Protein 5LF8 (pdb70)

Nearest PDB structures (foldseek):
  5lf8-assembly1_A  TM=1.004E+00  e=5.324E-59  Homo sapiens
  3grn-assembly1_A  TM=8.081E-01  e=2.106E-06  Methanosarcina mazei
  1soi-assembly1_A-2  TM=7.222E-01  e=9.553E-07  Deinococcus radiodurans
  4s2x-assembly1_A  TM=7.156E-01  e=1.865E-06  Escherichia coli K-12
  6vcp-assembly1_A  TM=7.250E-01  e=3.425E-06  Escherichia coli S88

Sequence (253 aa):
VRVQLLLSRRPESVSFARSVCGLLGLGTWPIHCSLKRLVLSSRPFPGASARLPLQRPPFCPFAALETDRGVDLGVAVILQSSDKTVLLTRRARTLSVSPNLWVPPGGHVELEEELLDGGLRELWEESGLHLPQGQFSWVPLGLWESAYPPRLSWGLPKYHHIVLYLLVISQESQQQLQARIQPNPNEVSALMWLTPDVAAAVAALPQDLPSVRARPLVLHMSTLLRMIPTMAEDKERVSTGTKFALKLWLQHL

Radius of gyration: 17.7 Å; Cα contacts (8 Å, |Δi|>4): 572; chains: 1; bounding box: 54×37×42 Å

Structure (mmCIF, N/CA/C/O backbone):
data_5LF8
#
_entry.id   5LF8
#
_cell.length_a   151.913
_cell.length_b   151.913
_cell.length_c   81.495
_cell.angle_alpha   90.00
_cell.angle_beta   90.00
_cell.angle_gamma   120.00
#
_symmetry.space_group_name_H-M   'H 3 2'
#
loop_
_entity.id
_entity.type
_entity.pdbx_description
1 polymer 'Nucleoside diphosphate-linked moiety X motif 17'
2 non-polymer 'PHOSPHATE ION'
3 non-polymer 'ETHYL MERCURY ION'
4 water water
#
loop_
_atom_site.group_PDB
_atom_site.id
_atom_site.type_symbol
_atom_site.label_atom_id
_atom_site.label_alt_id
_atom_site.label_comp_id
_atom_site.label_asym_id
_atom_site.label_entity_id
_atom_site.label_seq_id
_atom_site.pdbx_PDB_ins_code
_atom_site.Cartn_x
_atom_site.Cartn_y
_atom_site.Cartn_z
_atom_site.occupancy
_atom_site.B_iso_or_equiv
_atom_site.auth_seq_id
_atom_site.auth_comp_id
_atom_site.auth_asym_id
_atom_site.auth_atom_id
_atom_site.pdbx_PDB_model_num
ATOM 1 N N . VAL A 1 4 ? 73.165 143.211 31.609 1.00 70.76 4 VAL A N 1
ATOM 2 C CA . VAL A 1 4 ? 74.286 143.412 30.633 1.00 74.45 4 VAL A CA 1
ATOM 3 C C . VAL A 1 4 ? 75.055 144.738 30.900 1.00 90.05 4 VAL A C 1
ATOM 4 O O . VAL A 1 4 ? 74.447 145.809 31.052 1.00 95.61 4 VAL A O 1
ATOM 8 N N . ARG A 1 5 ? 76.387 144.658 30.909 1.00 94.86 5 ARG A N 1
ATOM 9 C CA . ARG A 1 5 ? 77.258 145.775 31.297 1.00 90.91 5 ARG A CA 1
ATOM 10 C C . ARG A 1 5 ? 78.170 146.296 30.145 1.00 85.36 5 ARG A C 1
ATOM 11 O O . ARG A 1 5 ? 78.058 145.864 28.984 1.00 76.71 5 ARG A O 1
ATOM 13 N N . VAL A 1 6 ? 79.055 147.238 30.490 1.00 75.35 6 VAL A N 1
ATOM 14 C CA . VAL A 1 6 ? 79.840 147.981 29.530 1.00 74.53 6 VAL A CA 1
ATOM 15 C C . VAL A 1 6 ? 81.306 148.076 29.977 1.00 74.03 6 VAL A C 1
ATOM 16 O O . VAL A 1 6 ? 81.600 148.482 31.109 1.00 72.62 6 VAL A O 1
ATOM 20 N N . GLN A 1 7 ? 82.207 147.734 29.054 1.00 70.76 7 GLN A N 1
ATOM 21 C CA . GLN A 1 7 ? 83.647 147.712 29.289 1.00 70.46 7 GLN A CA 1
ATOM 22 C C . GLN A 1 7 ? 84.405 148.440 28.232 1.00 63.69 7 GLN A C 1
ATOM 23 O O . GLN A 1 7 ? 83.997 148.421 27.078 1.00 60.32 7 GLN A O 1
ATOM 29 N N . LEU A 1 8 ? 85.554 148.986 28.629 1.00 59.80 8 LEU A N 1
ATOM 30 C CA . LEU A 1 8 ? 86.384 149.809 27.766 1.00 67.62 8 LEU A CA 1
ATOM 31 C C . LEU A 1 8 ? 87.787 149.175 27.555 1.00 68.31 8 LEU A C 1
ATOM 32 O O . LEU A 1 8 ? 88.386 148.673 28.491 1.00 63.89 8 LEU A O 1
ATOM 37 N N . LEU A 1 9 ? 88.283 149.202 26.321 1.00 60.83 9 LEU A N 1
ATOM 38 C CA . LEU A 1 9 ? 89.592 148.697 26.001 1.00 61.02 9 LEU A CA 1
ATOM 39 C C . LEU A 1 9 ? 90.387 149.974 25.890 1.00 61.60 9 LEU A C 1
ATOM 40 O O . LEU A 1 9 ? 90.486 150.573 24.823 1.00 52.37 9 LEU A O 1
ATOM 42 N N . LEU A 1 10 ? 90.883 150.429 27.039 1.00 68.31 10 LEU A N 1
ATOM 43 C CA . LEU A 1 10 ? 91.756 151.597 27.101 1.00 66.47 10 LEU A CA 1
ATOM 44 C C . LEU A 1 10 ? 93.157 151.122 26.822 1.00 72.97 10 LEU A C 1
ATOM 45 O O . LEU A 1 10 ? 93.903 151.779 26.066 1.00 81.18 10 LEU A O 1
ATOM 50 N N . SER A 1 11 ? 93.515 149.993 27.451 1.00 70.36 11 SER A N 1
ATOM 51 C CA . SER A 1 11 ? 94.721 149.229 27.087 1.00 71.29 11 SER A CA 1
ATOM 52 C C . SER A 1 11 ? 94.350 148.192 25.983 1.00 72.11 11 SER A C 1
ATOM 53 O O . SER A 1 11 ? 93.606 148.524 25.043 1.00 71.05 11 SER A O 1
ATOM 56 N N . ARG A 1 12 ? 94.867 146.965 26.080 1.00 69.45 12 ARG A N 1
ATOM 57 C CA . ARG A 1 12 ? 94.433 145.848 25.241 1.00 67.52 12 ARG A CA 1
ATOM 58 C C . ARG A 1 12 ? 93.720 144.776 26.054 1.00 67.59 12 ARG A C 1
ATOM 59 O O . ARG A 1 12 ? 93.425 143.716 25.518 1.00 57.47 12 ARG A O 1
ATOM 67 N N . ARG A 1 13 ? 93.433 145.050 27.332 1.00 68.43 13 ARG A N 1
ATOM 68 C CA . ARG A 1 13 ? 92.720 144.101 28.178 1.00 69.08 13 ARG A CA 1
ATOM 69 C C . ARG A 1 13 ? 91.590 144.855 28.925 1.00 73.30 13 ARG A C 1
ATOM 70 O O . ARG A 1 13 ? 91.861 145.705 29.766 1.00 92.68 13 ARG A O 1
ATOM 72 N N . PRO A 1 14 ? 90.316 144.533 28.631 1.00 73.51 14 PRO A N 1
ATOM 73 C CA . PRO A 1 14 ? 89.196 145.383 29.043 1.00 68.18 14 PRO A CA 1
ATOM 74 C C . PRO A 1 14 ? 88.963 145.502 30.534 1.00 63.85 14 PRO A C 1
ATOM 75 O O . PRO A 1 14 ? 89.399 144.677 31.294 1.00 71.12 14 PRO A O 1
ATOM 79 N N . GLU A 1 15 ? 88.208 146.521 30.903 1.00 73.46 15 GLU A N 1
ATOM 80 C CA . GLU A 1 15 ? 87.901 146.860 32.282 1.00 75.25 15 GLU A CA 1
ATOM 81 C C . GLU A 1 15 ? 86.479 147.406 32.358 1.00 72.87 15 GLU A C 1
ATOM 82 O O . GLU A 1 15 ? 85.992 148.021 31.408 1.00 66.24 15 GLU A O 1
ATOM 88 N N . SER A 1 16 ? 85.826 147.152 33.490 1.00 72.21 16 SER A N 1
ATOM 89 C CA . SER A 1 16 ? 84.517 147.698 33.783 1.00 71.61 16 SER A CA 1
ATOM 90 C C . SER A 1 16 ? 84.685 149.168 34.134 1.00 75.64 16 SER A C 1
ATOM 91 O O . SER A 1 16 ? 85.777 149.606 34.503 1.00 70.76 16 SER A O 1
ATOM 93 N N . VAL A 1 17 ? 83.604 149.928 33.965 1.00 85.28 17 VAL A N 1
ATOM 94 C CA . VAL A 1 17 ? 83.601 151.366 34.201 1.00 81.03 17 VAL A CA 1
ATOM 95 C C . VAL A 1 17 ? 82.885 151.575 35.503 1.00 81.10 17 VAL A C 1
ATOM 96 O O . VAL A 1 17 ? 81.875 150.921 35.761 1.00 78.21 17 VAL A O 1
ATOM 100 N N . SER A 1 18 ? 83.394 152.534 36.278 1.00 96.40 18 SER A N 1
ATOM 101 C CA . 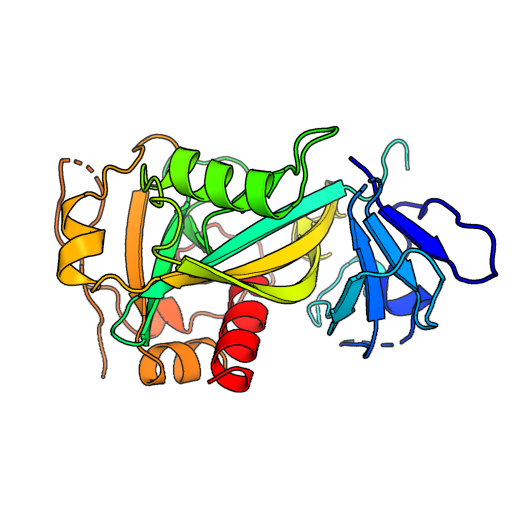SER A 1 18 ? 83.130 152.656 37.714 1.00 99.22 18 SER A CA 1
ATOM 102 C C . SER A 1 18 ? 81.799 1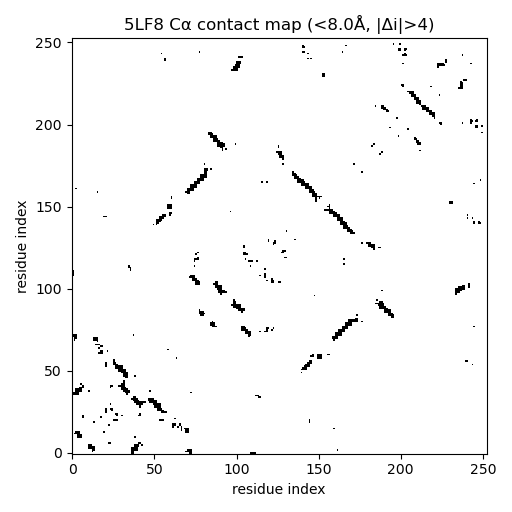53.301 38.142 1.00 104.18 18 SER A C 1
ATOM 103 O O . SER A 1 18 ? 81.562 153.412 39.353 1.00 118.17 18 SER A O 1
ATOM 105 N N . PHE A 1 19 ? 80.959 153.712 37.174 1.00 97.61 19 PHE A N 1
ATOM 106 C CA . PHE A 1 19 ? 79.623 154.362 37.372 1.00 89.54 19 PHE A CA 1
ATOM 107 C C . PHE A 1 19 ? 79.711 155.879 37.448 1.00 83.62 19 PHE A C 1
ATOM 108 O O . PHE A 1 19 ? 78.969 156.575 36.772 1.00 80.54 19 PHE A O 1
ATOM 116 N N . ALA A 1 20 ? 80.568 156.381 38.317 1.00 83.32 20 ALA A N 1
ATOM 117 C CA . ALA A 1 20 ? 80.818 157.811 38.398 1.00 87.40 20 ALA A CA 1
ATOM 118 C C . ALA A 1 20 ? 81.521 158.355 37.166 1.00 80.34 20 ALA A C 1
ATOM 119 O O . ALA A 1 20 ? 81.305 159.497 36.799 1.00 91.86 20 ALA A O 1
ATOM 121 N N . ARG A 1 21 ? 82.365 157.549 36.535 1.00 79.12 21 ARG A N 1
ATOM 122 C CA . ARG A 1 21 ? 83.175 158.014 35.402 1.00 83.32 21 ARG A CA 1
ATOM 123 C C . ARG A 1 21 ? 82.365 158.335 34.102 1.00 76.60 21 ARG A C 1
ATOM 124 O O . ARG A 1 21 ? 81.364 157.684 33.781 1.00 71.76 21 ARG A O 1
ATOM 126 N N . SER A 1 22 ? 82.800 159.363 33.379 1.00 73.58 22 SER A N 1
ATOM 127 C CA . SER A 1 22 ? 82.282 159.637 32.040 1.00 73.58 22 SER A CA 1
ATOM 128 C C . SER A 1 22 ? 82.941 158.667 31.065 1.00 70.50 22 SER A C 1
ATOM 129 O O . SER A 1 22 ? 84.139 158.776 30.768 1.00 69.45 22 SER A O 1
ATOM 132 N N . VAL A 1 23 ? 82.163 157.710 30.576 1.00 70.04 23 VAL A N 1
ATOM 133 C CA . VAL A 1 23 ? 82.628 156.840 29.491 1.00 70.49 23 VAL A CA 1
ATOM 134 C C . VAL A 1 23 ? 83.156 157.731 28.362 1.00 68.55 23 VAL A C 1
ATOM 135 O O . VAL A 1 23 ? 84.302 157.601 27.936 1.00 71.79 23 VAL A O 1
ATOM 139 N N . CYS A 1 24 ? 82.317 158.658 27.913 1.00 64.66 24 CYS A N 1
ATOM 140 C CA . CYS A 1 24 ? 82.710 159.618 26.886 1.00 69.46 24 CYS A CA 1
ATOM 141 C C . CYS A 1 24 ? 84.116 160.155 27.189 1.00 68.81 24 CYS A C 1
ATOM 142 O O . CYS A 1 24 ? 85.020 160.031 26.348 1.00 69.01 24 CYS A O 1
ATOM 145 N N . GLY A 1 25 ? 84.312 160.682 28.402 1.00 68.05 25 GLY A N 1
ATOM 146 C CA . GLY A 1 25 ? 85.607 161.265 28.807 1.00 66.54 25 GLY A CA 1
ATOM 147 C C . GLY A 1 25 ? 86.791 160.317 28.704 1.00 67.23 25 GLY A C 1
ATOM 148 O O . GLY A 1 25 ? 87.826 160.669 28.147 1.00 63.97 25 GLY A O 1
ATOM 149 N N . LEU A 1 26 ? 86.615 159.093 29.207 1.00 74.02 26 LEU A N 1
ATOM 150 C CA . LEU A 1 26 ? 87.659 158.050 29.162 1.00 70.32 26 LEU A CA 1
ATOM 151 C C . LEU A 1 26 ? 88.056 157.675 27.761 1.00 73.37 26 LEU A C 1
ATOM 152 O O . LEU A 1 26 ? 89.203 157.293 27.540 1.00 82.86 26 LEU A O 1
ATOM 157 N N . LEU A 1 27 ? 87.112 157.765 26.825 1.00 73.24 27 LEU A N 1
ATOM 158 C CA . LEU A 1 27 ? 87.376 157.418 25.431 1.00 78.53 27 LEU A CA 1
ATOM 159 C C . LEU A 1 27 ? 87.921 158.584 24.586 1.00 86.35 27 LEU A C 1
ATOM 160 O O . LEU A 1 27 ? 88.683 158.351 23.642 1.00 95.57 27 LEU A O 1
ATOM 165 N N . GLY A 1 28 ? 87.535 159.821 24.915 1.00 91.75 28 GLY A N 1
ATOM 166 C CA . GLY A 1 28 ? 87.978 161.007 24.176 1.00 89.29 28 GLY A CA 1
ATOM 167 C C . GLY A 1 28 ? 89.395 161.415 24.541 1.00 93.97 28 GLY A C 1
ATOM 168 O O . GLY A 1 28 ? 90.025 162.219 23.845 1.00 95.56 28 GLY A O 1
ATOM 169 N N . LEU A 1 33 ? 81.805 167.012 24.525 1.00 70.50 33 LEU A N 1
ATOM 170 C CA . LEU A 1 33 ? 80.409 166.600 24.248 1.00 87.39 33 LEU A CA 1
ATOM 171 C C . LEU A 1 33 ? 80.266 165.379 23.249 1.00 83.99 33 LEU A C 1
ATOM 172 O O . LEU A 1 33 ? 79.172 164.850 23.035 1.00 74.56 33 LEU A O 1
ATOM 174 N N . GLY A 1 34 ? 81.375 164.921 22.674 1.00 82.03 34 GLY A N 1
ATOM 175 C CA . GLY A 1 34 ? 81.341 163.840 21.707 1.00 86.94 34 GLY A CA 1
ATOM 176 C C . GLY A 1 34 ? 82.711 163.393 21.211 1.00 94.48 34 GLY A C 1
ATOM 177 O O . GLY A 1 34 ? 83.683 164.170 21.199 1.00 92.51 34 GLY A O 1
ATOM 178 N N . THR A 1 35 ? 82.762 162.130 20.783 1.00 97.98 35 THR A N 1
ATOM 179 C CA . THR A 1 35 ? 84.008 161.422 20.442 1.00 92.16 35 THR A CA 1
ATOM 180 C C . THR A 1 35 ? 83.710 160.489 19.246 1.00 83.54 35 THR A C 1
ATOM 181 O O . THR A 1 35 ? 82.578 160.038 19.086 1.00 78.48 35 THR A O 1
ATOM 185 N N . TRP A 1 36 ? 84.690 160.299 18.362 1.00 86.09 36 TRP A N 1
ATOM 186 C CA . TRP A 1 36 ? 84.492 159.552 17.095 1.00 91.78 36 TRP A CA 1
ATOM 187 C C . TRP A 1 36 ? 85.821 159.278 16.425 1.00 86.94 36 TRP A C 1
ATOM 188 O O . TRP A 1 36 ? 86.703 160.125 16.502 1.00 94.08 36 TRP A O 1
ATOM 199 N N . PRO A 1 37 ? 85.994 158.120 15.777 1.00 94.45 37 PRO A N 1
ATOM 200 C CA . PRO A 1 37 ? 85.095 156.987 15.861 1.00 86.54 37 PRO A CA 1
ATOM 201 C C . PRO A 1 37 ? 85.371 156.150 17.100 1.00 78.76 37 PRO A C 1
ATOM 202 O O . PRO A 1 37 ? 86.534 156.055 17.562 1.00 74.94 37 PRO A O 1
ATOM 206 N N . ILE A 1 38 ? 84.296 155.544 17.607 1.00 67.08 38 ILE A N 1
ATOM 207 C CA . ILE A 1 38 ? 84.355 154.564 18.677 1.00 60.77 38 ILE A CA 1
ATOM 208 C C . ILE A 1 38 ? 84.083 153.146 18.152 1.00 61.46 38 ILE A C 1
ATOM 209 O O . ILE A 1 38 ? 83.043 152.902 17.556 1.00 61.09 38 ILE A O 1
ATOM 214 N N . HIS A 1 39 ? 85.031 152.229 18.395 1.00 57.96 39 HIS A N 1
ATOM 215 C CA . HIS A 1 39 ? 84.958 150.868 17.899 1.00 57.37 39 HIS A CA 1
ATOM 216 C C . HIS A 1 39 ? 84.227 150.075 18.930 1.00 57.99 39 HIS A C 1
ATOM 217 O O . HIS A 1 39 ? 84.499 150.265 20.128 1.00 56.95 39 HIS A O 1
ATOM 224 N N . CYS A 1 40 ? 83.289 149.212 18.499 1.00 56.83 40 CYS A N 1
ATOM 225 C CA . CYS A 1 40 ? 82.578 148.370 19.456 1.00 52.75 40 CYS A CA 1
ATOM 226 C C . CYS A 1 40 ? 82.100 147.037 18.970 1.00 51.46 40 CYS A C 1
ATOM 227 O O . CYS A 1 40 ? 81.989 146.755 17.769 1.00 43.84 40 CYS A O 1
ATOM 230 N N . SER A 1 41 ? 81.845 146.211 19.973 1.00 50.64 41 SER A N 1
ATOM 231 C CA . SER A 1 41 ? 81.321 144.892 19.819 1.00 54.67 41 SER A CA 1
ATOM 232 C C . SER A 1 41 ? 80.266 144.771 20.924 1.00 64.76 41 SER A C 1
ATOM 233 O O . SER A 1 41 ? 80.448 145.290 22.032 1.00 61.83 41 SER A O 1
ATOM 236 N N . LEU A 1 42 ? 79.130 144.177 20.563 1.00 82.87 42 LEU A N 1
ATOM 237 C CA . LEU A 1 42 ? 78.104 143.720 21.492 1.00 84.13 42 LEU A CA 1
ATOM 238 C C . LEU A 1 42 ? 78.039 142.250 21.232 1.00 87.06 42 LEU A C 1
ATOM 239 O O . LEU A 1 42 ? 77.779 141.845 20.098 1.00 84.01 42 LEU A O 1
ATOM 244 N N . LYS A 1 43 ? 78.291 141.461 22.266 1.00 91.38 43 LYS A N 1
ATOM 245 C CA . LYS A 1 43 ? 78.293 140.021 22.131 1.00 94.58 43 LYS A CA 1
ATOM 246 C C . LYS A 1 43 ? 78.180 139.382 23.510 1.00 100.11 43 LYS A C 1
ATOM 247 O O . LYS A 1 43 ? 77.147 139.507 24.172 1.00 109.21 43 LYS A O 1
ATOM 249 N N . ARG A 1 46 ? 78.316 141.781 27.315 1.00 82.25 46 ARG A N 1
ATOM 250 C CA . ARG A 1 46 ? 79.328 142.823 27.247 1.00 79.73 46 ARG A CA 1
ATOM 251 C C . ARG A 1 46 ? 79.191 143.635 25.952 1.00 73.98 46 ARG A C 1
ATOM 252 O O . ARG A 1 46 ? 79.237 143.088 24.851 1.00 80.82 46 ARG A O 1
ATOM 254 N N . LEU A 1 47 ? 78.987 144.939 26.094 1.00 68.16 47 LEU A N 1
ATOM 255 C CA . LEU A 1 47 ? 79.266 145.882 25.015 1.00 60.76 47 LEU A CA 1
ATOM 256 C C . LEU A 1 47 ? 80.686 146.311 25.264 1.00 59.59 47 LEU A C 1
ATOM 257 O O . LEU A 1 47 ? 80.992 146.693 26.385 1.00 51.30 47 LEU A O 1
ATOM 262 N N . VAL A 1 48 ? 81.536 146.277 24.234 1.00 60.87 48 VAL A N 1
ATOM 263 C CA . VAL A 1 48 ? 82.923 146.723 24.365 1.00 69.02 48 VAL A CA 1
ATOM 264 C C . VAL A 1 48 ? 83.195 147.965 23.513 1.00 67.86 48 VAL A C 1
ATOM 265 O O . VAL A 1 48 ? 82.840 148.003 22.346 1.00 63.73 48 VAL A O 1
ATOM 269 N N . LEU A 1 49 ? 83.841 148.962 24.110 1.00 67.01 49 LEU A N 1
ATOM 270 C CA . LEU A 1 49 ? 84.124 150.234 23.461 1.00 60.81 49 LEU A CA 1
ATOM 271 C C . LEU A 1 49 ? 85.583 150.535 23.535 1.00 59.50 49 LEU A C 1
ATOM 272 O O . LEU A 1 49 ? 86.223 150.368 24.587 1.00 54.92 49 LEU A O 1
ATOM 277 N N . SER A 1 50 ? 86.098 151.044 22.429 1.00 57.75 50 SER A N 1
ATOM 278 C CA . SER A 1 50 ? 87.441 151.549 22.409 1.00 59.30 50 SER A CA 1
ATOM 279 C C . SER A 1 50 ? 87.562 152.609 21.317 1.00 63.79 50 SER A C 1
ATOM 280 O O . SER A 1 50 ? 87.030 152.461 20.203 1.00 69.36 50 SER A O 1
ATOM 283 N N . SER A 1 51 ? 88.266 153.679 21.655 1.00 67.48 51 SER A N 1
ATOM 284 C CA . SER A 1 51 ? 88.796 154.626 20.673 1.00 68.83 51 SER A CA 1
ATOM 285 C C . SER A 1 51 ? 89.685 153.978 19.612 1.00 69.96 51 SER A C 1
ATOM 286 O O . SER A 1 51 ? 89.803 154.524 18.505 1.00 74.87 51 SER A O 1
ATOM 289 N N . ARG A 1 52 ? 90.325 152.850 19.949 1.00 66.57 52 ARG A N 1
ATOM 290 C CA . ARG A 1 52 ? 91.129 152.081 18.976 1.00 69.26 52 ARG A CA 1
ATOM 291 C C . ARG A 1 52 ? 90.426 150.787 18.495 1.00 71.50 52 ARG A C 1
ATOM 292 O O . ARG A 1 52 ? 89.664 150.161 19.250 1.00 62.78 52 ARG A O 1
ATOM 294 N N . PRO A 1 53 ? 90.670 150.391 17.229 1.00 67.89 53 PRO A N 1
ATOM 295 C CA . PRO A 1 53 ? 90.136 149.105 16.756 1.00 70.78 53 PRO A CA 1
ATOM 296 C C . PRO A 1 53 ? 90.675 147.907 17.551 1.00 67.04 53 PRO A C 1
ATOM 297 O O . PRO A 1 53 ? 91.701 148.023 18.196 1.00 68.15 53 PRO A O 1
ATOM 301 N N . PHE A 1 54 ? 89.949 146.794 17.528 1.00 63.32 54 PHE A N 1
ATOM 302 C CA . PHE A 1 54 ? 90.332 145.571 18.259 1.00 65.66 54 PHE A CA 1
ATOM 303 C C . PHE A 1 54 ? 89.708 144.375 17.542 1.00 68.65 54 PHE A C 1
ATOM 304 O O . PHE A 1 54 ? 88.692 144.546 16.862 1.00 64.66 54 PHE A O 1
ATOM 312 N N . PRO A 1 55 ? 90.313 143.173 17.671 1.00 74.75 55 PRO A N 1
ATOM 313 C CA . PRO A 1 55 ? 89.876 141.991 16.907 1.00 74.89 55 PRO A CA 1
ATOM 314 C C . PRO A 1 55 ? 88.366 141.734 16.945 1.00 70.31 55 PRO A C 1
ATOM 315 O O . PRO A 1 55 ? 87.766 141.506 15.898 1.00 75.86 55 PRO A O 1
ATOM 319 N N . GLY A 1 56 ? 87.751 141.815 18.117 1.00 63.97 56 GLY A N 1
ATOM 320 C CA . GLY A 1 56 ? 86.296 141.645 18.194 1.00 73.73 56 GLY A CA 1
ATOM 321 C C . GLY A 1 56 ? 85.351 142.637 17.483 1.00 73.38 56 GLY A C 1
ATOM 322 O O . GLY A 1 56 ? 84.185 142.299 17.246 1.00 70.68 56 GLY A O 1
ATOM 323 N N . ALA A 1 57 ? 85.815 143.848 17.152 1.00 66.27 57 ALA A N 1
ATOM 324 C CA . ALA A 1 57 ? 84.888 144.967 16.896 1.00 65.17 57 ALA A CA 1
ATOM 325 C C . ALA A 1 57 ? 84.128 144.871 15.587 1.00 63.59 57 ALA A C 1
ATOM 326 O O . ALA A 1 57 ? 84.728 144.601 14.559 1.00 67.14 57 ALA A O 1
ATOM 328 N N . SER A 1 58 ? 82.812 145.129 15.647 1.00 71.56 58 SER A N 1
ATOM 329 C CA . SER A 1 58 ? 81.888 145.061 14.484 1.00 65.81 58 SER A CA 1
ATOM 330 C C . SER A 1 58 ? 81.418 146.395 13.907 1.00 66.76 58 SER A C 1
ATOM 331 O O . SER A 1 58 ? 80.842 146.399 12.837 1.00 76.78 58 SER A O 1
ATOM 334 N N . ALA A 1 59 ? 81.666 147.512 14.585 1.00 65.66 59 ALA A N 1
ATOM 335 C CA . ALA A 1 59 ? 81.247 148.821 14.085 1.00 65.98 59 ALA A CA 1
ATOM 336 C C . ALA A 1 59 ? 82.138 149.977 14.578 1.00 66.45 59 ALA A C 1
ATOM 337 O O . ALA A 1 59 ? 82.762 149.868 15.637 1.00 71.52 59 ALA A O 1
ATOM 339 N N . ARG A 1 60 ? 82.206 151.050 13.781 1.00 66.42 60 ARG A N 1
ATOM 340 C CA . ARG A 1 60 ? 82.817 152.339 14.172 1.00 72.57 60 ARG A CA 1
ATOM 341 C C . ARG A 1 60 ? 81.671 153.370 14.283 1.00 69.27 60 ARG A C 1
ATOM 342 O O . ARG A 1 60 ? 81.039 153.702 13.275 1.00 65.87 60 ARG A O 1
ATOM 345 N N . LEU A 1 61 ? 81.409 153.861 15.498 1.00 59.17 61 LEU A N 1
ATOM 346 C CA . LEU A 1 61 ? 80.217 154.628 15.773 1.00 56.70 61 LEU A CA 1
ATOM 347 C C . LEU A 1 61 ? 80.577 155.956 16.403 1.00 61.16 61 LEU A C 1
ATOM 348 O O . LEU A 1 61 ? 81.642 156.084 17.014 1.00 73.32 61 LEU A O 1
ATOM 353 N N . PRO A 1 62 ? 79.678 156.958 16.278 1.00 57.25 62 PRO A N 1
ATOM 354 C CA . PRO A 1 62 ? 79.771 158.162 17.108 1.00 57.45 62 PRO A CA 1
ATOM 355 C C . PRO A 1 62 ? 79.238 157.918 18.530 1.00 51.52 62 PRO A C 1
ATOM 356 O O . PRO A 1 62 ? 78.187 157.277 18.695 1.00 51.70 62 PRO A O 1
ATOM 360 N N . LEU A 1 63 ? 79.983 158.392 19.521 1.00 50.64 63 LEU A N 1
ATOM 361 C CA . LEU A 1 63 ? 79.539 158.451 20.940 1.00 53.47 63 LEU A CA 1
ATOM 362 C C . LEU A 1 63 ? 79.324 159.917 21.363 1.00 58.45 63 LEU A C 1
ATOM 363 O O . LEU A 1 63 ? 80.222 160.742 21.214 1.00 62.62 63 LEU A O 1
ATOM 368 N N . GLN A 1 64 ? 78.153 160.240 21.902 1.00 62.61 64 GLN A N 1
ATOM 369 C CA . GLN A 1 64 ? 77.913 161.563 22.475 1.00 62.92 64 GLN A CA 1
ATOM 370 C C . GLN A 1 64 ? 77.246 161.514 23.827 1.00 59.87 64 GLN A C 1
ATOM 371 O O . GLN A 1 64 ? 76.630 160.524 24.216 1.00 60.76 64 GLN A O 1
ATOM 377 N N . ARG A 1 65 ? 77.398 162.624 24.537 1.00 66.32 65 ARG A N 1
ATOM 378 C CA . ARG A 1 65 ? 76.740 162.868 25.809 1.00 67.38 65 ARG A CA 1
ATOM 379 C C . ARG A 1 65 ? 76.042 164.212 25.673 1.00 62.96 65 ARG A C 1
ATOM 380 O O . ARG A 1 65 ? 76.474 165.052 24.852 1.00 58.55 65 ARG A O 1
ATOM 388 N N . PRO A 1 66 ? 74.982 164.436 26.475 1.00 57.10 66 PRO A N 1
ATOM 389 C CA . PRO A 1 66 ? 74.362 165.745 26.486 1.00 60.00 66 PRO A CA 1
ATOM 390 C C . PRO A 1 66 ? 75.288 166.753 27.167 1.00 64.49 66 PRO A C 1
ATOM 391 O O . PRO A 1 66 ? 76.147 166.349 27.971 1.00 70.07 66 PRO A O 1
ATOM 39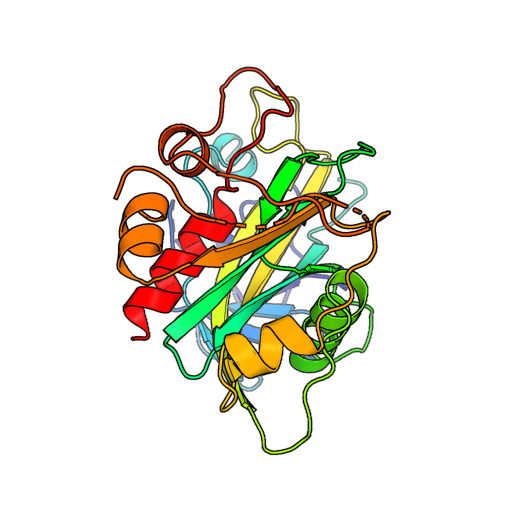5 N N . PRO A 1 67 ? 75.152 168.054 26.838 1.00 75.05 67 PRO A N 1
ATOM 396 C CA . PRO A 1 67 ? 76.031 169.050 27.494 1.00 74.05 67 PRO A CA 1
ATOM 397 C C . PRO A 1 67 ? 75.845 169.057 29.014 1.00 73.80 67 PRO A C 1
ATOM 398 O O . PRO A 1 67 ? 76.811 169.236 29.748 1.00 78.01 67 PRO A O 1
ATOM 402 N N . PHE A 1 68 ? 74.615 168.803 29.455 1.00 67.70 68 PHE A N 1
ATOM 403 C CA . PHE A 1 68 ? 74.279 168.671 30.876 1.00 66.99 68 PHE A CA 1
ATOM 404 C C . PHE A 1 68 ? 74.585 167.302 31.544 1.00 74.04 68 PHE A C 1
ATOM 405 O O . PHE A 1 68 ? 73.973 166.983 32.561 1.00 68.12 68 PHE A O 1
ATOM 413 N N . CYS A 1 69 ? 75.496 166.493 30.989 1.00 73.19 69 CYS A N 1
ATOM 414 C CA . CYS A 1 69 ? 75.833 165.185 31.567 1.00 74.12 69 CYS A CA 1
ATOM 415 C C . CYS A 1 69 ? 76.279 165.315 33.025 1.00 75.24 69 CYS A C 1
ATOM 416 O O . CYS A 1 69 ? 77.148 166.127 33.314 1.00 71.48 69 CYS A O 1
ATOM 419 N N . PRO A 1 70 ? 75.702 164.517 33.944 1.00 73.08 70 PRO A N 1
ATOM 420 C CA . PRO A 1 70 ? 76.159 164.614 35.349 1.00 71.20 70 PRO A CA 1
ATOM 421 C C . PRO A 1 70 ? 77.578 164.126 35.588 1.00 78.64 70 PRO A C 1
ATOM 422 O O . PRO A 1 70 ? 78.277 164.684 36.436 1.00 79.04 70 PRO A O 1
ATOM 426 N N . PHE A 1 71 ? 78.012 163.128 34.819 1.00 80.61 71 PHE A N 1
ATOM 427 C CA . PHE A 1 71 ? 79.331 162.504 35.020 1.00 77.10 71 PHE A CA 1
ATOM 428 C C . PHE A 1 71 ? 80.448 163.377 34.477 1.00 79.31 71 PHE A C 1
ATOM 429 O O . PHE A 1 71 ? 81.522 163.472 35.080 1.00 92.85 71 PHE A O 1
ATOM 437 N N . ALA A 1 72 ? 80.202 164.035 33.354 1.00 83.16 72 ALA A N 1
ATOM 438 C CA . ALA A 1 72 ? 81.172 164.999 32.848 1.00 85.69 72 ALA A CA 1
ATOM 439 C C . ALA A 1 72 ? 81.302 166.194 33.804 1.00 79.45 72 ALA A C 1
ATOM 440 O O . ALA A 1 72 ? 82.399 166.697 33.974 1.00 77.31 72 ALA A O 1
ATOM 442 N N . ALA A 1 73 ? 80.204 166.614 34.435 1.00 79.41 73 ALA A N 1
ATOM 443 C CA . ALA A 1 73 ? 80.246 167.658 35.500 1.00 94.11 73 ALA A CA 1
ATOM 444 C C . ALA A 1 73 ? 81.205 167.296 36.641 1.00 86.79 73 ALA A C 1
ATOM 445 O O . ALA A 1 73 ? 82.144 168.031 36.938 1.00 85.70 73 ALA A O 1
ATOM 447 N N . LEU A 1 74 ? 80.994 166.131 37.227 1.00 89.97 74 LEU A N 1
ATOM 448 C CA . LEU A 1 74 ? 81.760 165.722 38.404 1.00 100.73 74 LEU A CA 1
ATOM 449 C C . LEU A 1 74 ? 83.268 165.523 38.157 1.00 107.08 74 LEU A C 1
ATOM 450 O O . LEU A 1 74 ? 84.054 165.694 39.087 1.00 118.59 74 LEU A O 1
ATOM 455 N N . GLU A 1 75 ? 83.675 165.188 36.930 1.00 106.23 75 GLU A N 1
ATOM 456 C CA . GLU A 1 75 ? 85.115 165.064 36.607 1.00 108.75 75 GLU A CA 1
ATOM 457 C C . GLU A 1 75 ? 85.797 166.438 36.420 1.00 95.48 75 GLU A C 1
ATOM 458 O O . GLU A 1 75 ? 85.187 167.493 36.634 1.00 76.31 75 GLU A O 1
ATOM 460 N N . THR A 1 87 ? 77.818 153.866 43.786 1.00 112.14 87 THR A N 1
ATOM 461 C CA . THR A 1 87 ? 78.977 152.999 43.521 1.00 116.12 87 THR A CA 1
ATOM 462 C C . THR A 1 87 ? 78.810 151.540 44.034 1.00 111.26 87 THR A C 1
ATOM 463 O O . THR A 1 87 ? 79.782 150.769 44.076 1.00 92.86 87 THR A O 1
ATOM 467 N N . ASP A 1 88 ? 77.571 151.165 44.384 1.00 104.60 88 ASP A N 1
ATOM 468 C CA . ASP A 1 88 ? 77.147 149.754 44.430 1.00 102.26 88 ASP A CA 1
ATOM 469 C C . ASP A 1 88 ? 76.513 149.287 43.096 1.00 99.10 88 ASP A C 1
ATOM 470 O O . ASP A 1 88 ? 75.824 148.272 43.067 1.00 87.55 88 ASP A O 1
ATOM 472 N N . ARG A 1 89 ? 76.772 150.017 42.001 1.00 106.76 89 ARG A N 1
ATOM 473 C CA . ARG A 1 89 ? 76.130 149.820 40.688 1.00 98.21 89 ARG A CA 1
ATOM 474 C C . ARG A 1 89 ? 77.180 149.969 39.554 1.00 104.07 89 ARG A C 1
ATOM 475 O O . ARG A 1 89 ? 78.381 150.216 39.794 1.00 90.06 89 ARG A O 1
ATOM 478 N N . GLY A 1 90 ? 76.718 149.788 38.319 1.00 111.59 90 GLY A N 1
ATOM 479 C CA . GLY A 1 90 ? 77.566 149.935 37.132 1.00 111.60 90 GLY A CA 1
ATOM 480 C C . GLY A 1 90 ? 76.877 150.673 35.997 1.00 99.08 90 GLY A C 1
ATOM 481 O O . GLY A 1 90 ? 75.844 151.309 36.187 1.00 99.06 90 GLY A O 1
ATOM 482 N N . VAL A 1 91 ? 77.458 150.552 34.811 1.00 92.65 91 VAL A N 1
ATOM 483 C CA . VAL A 1 91 ? 76.968 151.219 33.599 1.00 83.12 91 VAL A CA 1
ATOM 484 C C . VAL A 1 91 ? 76.119 150.238 32.797 1.00 76.85 91 VAL A C 1
ATOM 485 O O . VAL A 1 91 ? 76.650 149.366 32.106 1.00 75.48 91 VAL A O 1
ATOM 489 N N . ASP A 1 92 ? 74.796 150.352 32.936 1.00 72.89 92 ASP A N 1
ATOM 490 C CA . ASP A 1 92 ? 73.858 149.600 32.098 1.00 71.90 92 ASP A CA 1
ATOM 491 C C . ASP A 1 92 ? 73.999 149.881 30.573 1.00 63.34 92 ASP A C 1
ATOM 492 O O . ASP A 1 92 ? 74.710 150.765 30.137 1.00 58.50 92 ASP A O 1
ATOM 497 N N . LEU A 1 93 ? 73.289 149.091 29.784 1.00 61.37 93 LEU A N 1
ATOM 498 C CA . LEU A 1 93 ? 73.318 149.150 28.346 1.00 58.76 93 LEU A CA 1
ATOM 499 C C . LEU A 1 93 ? 71.894 149.045 27.877 1.00 60.47 93 LEU A C 1
ATOM 500 O O . LEU A 1 93 ? 71.205 148.091 28.243 1.00 63.33 93 LEU A O 1
ATOM 505 N N . GLY A 1 94 ? 71.472 150.015 27.058 1.00 58.18 94 GLY A N 1
ATOM 506 C CA . GLY A 1 94 ? 70.161 150.021 26.447 1.00 50.39 94 GLY A CA 1
ATOM 507 C C . GLY A 1 94 ? 70.290 149.992 24.941 1.00 54.61 94 GLY A C 1
ATOM 508 O O . GLY A 1 94 ? 71.333 150.348 24.356 1.00 54.85 94 GLY A O 1
ATOM 509 N N . VAL A 1 95 ? 69.209 149.565 24.314 1.00 52.56 95 VAL A N 1
ATOM 510 C CA . VAL A 1 95 ? 69.073 149.641 22.875 1.00 53.12 95 VAL A CA 1
ATOM 511 C C . VAL A 1 95 ? 67.789 150.450 22.565 1.00 55.42 95 VAL A C 1
ATOM 512 O O . VAL A 1 95 ? 66.810 150.377 23.325 1.00 50.66 95 VAL A O 1
ATOM 516 N N . ALA A 1 96 ? 67.804 151.213 21.472 1.00 48.40 96 ALA A N 1
ATOM 517 C CA . ALA A 1 96 ? 66.599 151.864 20.993 1.00 55.35 96 ALA A CA 1
ATOM 518 C C . ALA A 1 96 ? 66.577 151.898 19.461 1.00 55.40 96 ALA A C 1
ATOM 519 O O . ALA A 1 96 ? 67.619 152.045 18.816 1.00 49.32 96 ALA A O 1
ATOM 521 N N . VAL A 1 97 ? 65.377 151.794 18.893 1.00 57.85 97 VAL A N 1
ATOM 522 C CA . VAL A 1 97 ? 65.237 151.515 17.461 1.00 60.99 97 VAL A CA 1
ATOM 523 C C . VAL A 1 97 ? 64.560 152.649 16.704 1.00 54.36 97 VAL A C 1
ATOM 524 O O . VAL A 1 97 ? 63.502 153.114 17.088 1.00 55.78 97 VAL A O 1
ATOM 528 N N . ILE A 1 98 ? 65.188 153.055 15.612 1.00 51.68 98 ILE A N 1
ATOM 529 C CA . ILE A 1 98 ? 64.673 154.091 14.751 1.00 58.95 98 ILE A CA 1
ATOM 530 C C . ILE A 1 98 ? 64.188 153.358 13.545 1.00 54.67 98 ILE A C 1
ATOM 531 O O . ILE A 1 98 ? 64.980 152.917 12.732 1.00 55.44 98 ILE A O 1
ATOM 536 N N . LEU A 1 99 ? 62.881 153.216 13.449 1.00 64.11 99 LEU A N 1
ATOM 537 C CA . LEU A 1 99 ? 62.264 152.431 12.393 1.00 71.18 99 LEU A CA 1
ATOM 538 C C . LEU A 1 99 ? 61.914 153.302 11.182 1.00 65.58 99 LEU A C 1
ATOM 539 O O . LEU A 1 99 ? 60.950 154.039 11.228 1.00 66.83 99 LEU A O 1
ATOM 544 N N . GLN A 1 100 ? 62.690 153.213 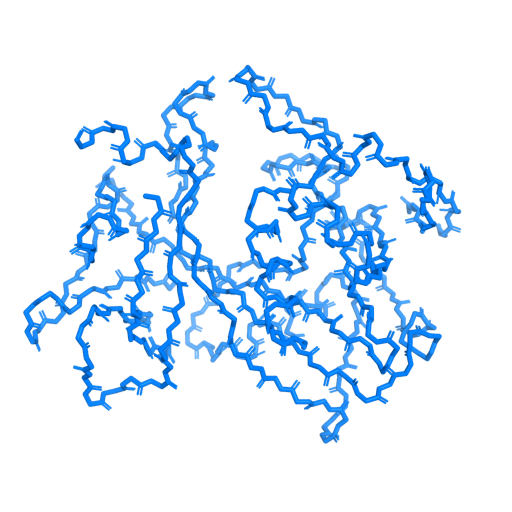10.103 1.00 67.83 100 GLN A N 1
ATOM 545 C CA . GLN A 1 100 ? 62.371 153.964 8.861 1.00 68.99 100 GLN A CA 1
ATOM 546 C C . GLN A 1 100 ? 61.469 153.206 7.895 1.00 59.10 100 GLN A C 1
ATOM 547 O O . GLN A 1 100 ? 61.767 152.069 7.565 1.00 69.44 100 GLN A O 1
ATOM 553 N N . SER A 1 101 ? 60.401 153.851 7.433 1.00 61.26 101 SER A N 1
ATOM 554 C CA . SER A 1 101 ? 59.454 153.300 6.413 1.00 65.46 101 SER A CA 1
ATOM 555 C C . SER A 1 101 ? 59.970 153.474 4.995 1.00 68.93 101 SER A C 1
ATOM 556 O O . SER A 1 101 ? 60.866 154.288 4.740 1.00 73.59 101 SER A O 1
ATOM 559 N N . SER A 1 102 ? 59.348 152.764 4.056 1.00 76.92 102 SER A N 1
ATOM 560 C CA . SER A 1 102 ? 59.647 152.930 2.606 1.00 76.95 102 SER A CA 1
ATOM 561 C C . SER A 1 102 ? 59.564 154.410 2.215 1.00 75.33 102 SER A C 1
ATOM 562 O O . SER A 1 102 ? 60.290 154.862 1.338 1.00 74.76 102 SER A O 1
ATOM 564 N N . ASP A 1 103 ? 58.702 155.155 2.917 1.00 76.22 103 ASP A N 1
ATOM 565 C CA . ASP A 1 103 ? 58.480 156.587 2.697 1.00 75.75 103 ASP A CA 1
ATOM 566 C C . ASP A 1 103 ? 59.455 157.517 3.454 1.00 78.15 103 ASP A C 1
ATOM 567 O O . ASP A 1 103 ? 59.186 158.708 3.563 1.00 68.56 103 ASP A O 1
ATOM 572 N N . LYS A 1 104 ? 60.570 156.990 3.979 1.00 76.88 104 LYS A N 1
ATOM 573 C CA . LYS A 1 104 ? 61.549 157.801 4.680 1.00 71.63 104 LYS A CA 1
ATOM 574 C C . LYS A 1 104 ? 60.926 158.538 5.898 1.00 79.84 104 LYS A C 1
ATOM 575 O O . LYS A 1 104 ? 61.206 159.733 6.147 1.00 69.21 104 LYS A O 1
ATOM 577 N N . THR A 1 105 ? 60.086 157.824 6.661 1.00 75.57 105 THR A N 1
ATOM 578 C CA . THR A 1 105 ? 59.553 158.382 7.907 1.00 72.77 105 THR A CA 1
ATOM 579 C C . THR A 1 105 ? 59.839 157.459 9.079 1.00 68.62 105 THR A C 1
ATOM 580 O O . THR A 1 105 ? 59.890 156.247 8.900 1.00 65.46 105 THR A O 1
ATOM 584 N N . VAL A 1 106 ? 60.018 158.030 10.274 1.00 68.36 106 VAL A N 1
ATOM 585 C CA . VAL A 1 106 ? 60.412 157.237 11.449 1.00 69.59 106 VAL A CA 1
ATOM 586 C C . VAL A 1 106 ? 59.342 157.268 12.509 1.00 66.34 106 VAL A C 1
ATOM 587 O O . VAL A 1 106 ? 58.680 158.275 12.665 1.00 72.14 106 VAL A O 1
ATOM 591 N N . LEU A 1 107 ? 59.190 156.164 13.235 1.00 62.03 107 LEU A N 1
ATOM 592 C CA . LEU A 1 107 ? 58.222 156.064 14.332 1.00 61.90 107 LEU A CA 1
ATOM 593 C C . LEU A 1 107 ? 58.774 156.628 15.633 1.00 61.27 107 LEU A C 1
ATOM 594 O O . LEU A 1 107 ? 59.910 156.367 15.978 1.00 56.57 107 LEU A O 1
ATOM 599 N N . LEU A 1 108 ? 57.989 157.411 16.356 1.00 62.74 108 LEU A N 1
ATOM 600 C CA . LEU A 1 108 ? 58.318 157.696 17.756 1.00 64.27 108 LEU A CA 1
ATOM 601 C C . LEU A 1 108 ? 57.166 157.267 18.651 1.00 63.37 108 LEU A C 1
ATOM 602 O O . LEU A 1 108 ? 56.049 157.038 18.189 1.00 58.78 108 LEU A O 1
ATOM 607 N N . THR A 1 109 ? 57.463 157.128 19.935 1.00 61.25 109 THR A N 1
ATOM 608 C CA . THR A 1 109 ? 56.481 156.696 20.899 1.00 59.83 109 THR A CA 1
ATOM 609 C C . THR A 1 109 ? 56.606 157.621 22.051 1.00 61.51 109 THR A C 1
ATOM 610 O O . THR A 1 109 ? 57.705 157.912 22.487 1.00 63.61 109 THR A O 1
ATOM 614 N N . ARG A 1 110 ? 55.473 158.124 22.517 1.00 75.73 110 ARG A N 1
ATOM 615 C CA . ARG A 1 110 ? 55.415 158.846 23.771 1.00 78.67 110 ARG A CA 1
ATOM 616 C C . ARG A 1 110 ? 55.306 157.745 24.803 1.00 78.21 110 ARG A C 1
ATOM 617 O O . ARG A 1 110 ? 54.440 156.852 24.675 1.00 75.65 110 ARG A O 1
ATOM 625 N N . ARG A 1 111 ? 56.186 157.794 25.804 1.00 73.75 111 ARG A N 1
ATOM 626 C CA . ARG A 1 111 ? 56.119 156.846 26.919 1.00 80.45 111 ARG A CA 1
ATOM 627 C C . ARG A 1 111 ? 54.782 156.995 27.618 1.00 90.00 111 ARG A C 1
ATOM 628 O O . ARG A 1 111 ? 54.161 158.068 27.569 1.00 88.33 111 ARG A O 1
ATOM 636 N N . ALA A 1 112 ? 54.333 155.907 28.242 1.00 105.88 112 ALA A N 1
ATOM 637 C CA . ALA A 1 112 ? 52.991 155.856 28.834 1.00 111.47 112 ALA A CA 1
ATOM 638 C C . ALA A 1 112 ? 52.764 156.986 29.853 1.00 107.77 112 ALA A C 1
ATOM 639 O O . ALA A 1 112 ? 53.683 157.379 30.612 1.00 81.27 112 ALA A O 1
ATOM 641 N N . ARG A 1 113 ? 51.534 157.510 29.830 1.00 109.92 113 ARG A N 1
ATOM 642 C CA . ARG A 1 113 ? 51.100 158.570 30.736 1.00 113.85 113 ARG A CA 1
ATOM 643 C C . ARG A 1 113 ? 51.249 158.067 32.171 1.00 112.51 113 ARG A C 1
ATOM 644 O O . ARG A 1 113 ? 51.679 158.825 33.049 1.00 108.36 113 ARG A O 1
ATOM 646 N N . THR A 1 114 ? 50.970 156.767 32.362 1.00 110.29 114 THR A N 1
ATOM 647 C CA . THR A 1 114 ? 51.043 156.053 33.647 1.00 101.46 114 THR A CA 1
ATOM 648 C C . THR A 1 114 ? 52.417 156.034 34.385 1.00 110.92 114 THR A C 1
ATOM 649 O O . THR A 1 114 ? 52.743 155.048 35.052 1.00 122.91 114 THR A O 1
ATOM 651 N N . LEU A 1 115 ? 53.216 157.100 34.250 1.00 112.13 115 LEU A N 1
ATOM 652 C CA . LEU A 1 115 ? 54.211 157.518 35.262 1.00 113.48 115 LEU A CA 1
ATOM 653 C C . LEU A 1 115 ? 55.478 156.653 35.439 1.00 112.74 115 LEU A C 1
ATOM 654 O O . LEU A 1 115 ? 55.659 155.619 34.770 1.00 90.28 115 LEU A O 1
ATOM 656 N N . SER A 1 116 ? 56.351 157.147 36.328 1.00 121.52 116 SER A N 1
ATOM 657 C CA . SER A 1 116 ? 57.556 156.454 36.828 1.00 127.15 116 SER A CA 1
ATOM 658 C C . SER A 1 116 ? 58.667 156.330 35.778 1.00 123.31 116 SER A C 1
ATOM 659 O O . SER A 1 116 ? 58.519 155.597 34.799 1.00 132.20 116 SER A O 1
ATOM 661 N N . VAL A 1 117 ? 59.776 157.042 36.003 1.00 115.59 117 VAL A N 1
ATOM 662 C CA . VAL A 1 117 ? 60.932 157.084 35.077 1.00 110.37 117 VAL A CA 1
ATOM 663 C C . VAL A 1 117 ? 60.596 157.650 33.686 1.00 111.49 117 VAL A C 1
ATOM 664 O O . VAL A 1 117 ? 60.348 156.886 32.753 1.00 102.01 117 VAL A O 1
ATOM 666 N N . SER A 1 118 ? 60.583 158.985 33.585 1.00 101.56 118 SER A N 1
ATOM 667 C CA . SER A 1 118 ? 60.557 159.736 32.315 1.00 91.99 118 SER A CA 1
ATOM 668 C C . SER A 1 118 ? 59.243 159.673 31.527 1.00 90.44 118 SER A C 1
ATOM 669 O O . SER A 1 118 ? 59.267 159.434 30.332 1.00 92.37 118 SER A O 1
ATOM 671 N N . PRO A 1 119 ? 58.098 159.950 32.177 1.00 94.69 119 PRO A N 1
ATOM 672 C CA . PRO A 1 119 ? 56.792 159.856 31.480 1.00 94.81 119 PRO A CA 1
ATOM 673 C C . PRO A 1 119 ? 56.503 161.014 30.497 1.00 87.79 119 PRO A C 1
ATOM 674 O O . PRO A 1 119 ? 56.954 162.153 30.706 1.00 77.73 119 PRO A O 1
ATOM 678 N N . ASN A 1 120 ? 55.737 160.710 29.450 1.00 85.90 120 ASN A N 1
ATOM 679 C CA . ASN A 1 120 ? 55.512 161.631 28.317 1.00 91.97 120 ASN A CA 1
ATOM 680 C C . ASN A 1 120 ? 56.745 161.976 27.445 1.00 83.29 120 ASN A C 1
ATOM 681 O O . ASN A 1 120 ? 56.683 162.929 26.674 1.00 82.32 120 ASN A O 1
ATOM 686 N N . LEU A 1 121 ? 57.858 161.245 27.546 1.00 73.46 121 LEU A N 1
ATOM 687 C CA . LEU A 1 121 ? 58.934 161.479 26.616 1.00 65.72 121 LEU A CA 1
ATOM 688 C C . LEU A 1 121 ? 58.611 160.799 25.318 1.00 67.42 121 LEU A C 1
ATOM 689 O O . LEU A 1 121 ? 58.236 159.637 25.311 1.00 75.29 121 LEU A O 1
ATOM 694 N N . TRP A 1 122 ? 58.679 161.564 24.232 1.00 65.47 122 TRP A N 1
ATOM 695 C CA . TRP A 1 122 ? 58.791 160.995 22.914 1.00 65.03 122 TRP A CA 1
ATOM 696 C C . TRP A 1 122 ? 60.226 160.489 22.804 1.00 58.43 122 TRP A C 1
ATOM 697 O O . TRP A 1 122 ? 61.223 161.259 22.925 1.00 46.83 122 TRP A O 1
ATOM 708 N N . VAL A 1 123 ? 60.307 159.182 22.589 1.00 58.91 123 VAL A N 1
ATOM 709 C CA . VAL A 1 123 ? 61.569 158.447 22.381 1.00 58.71 123 VAL A CA 1
ATOM 710 C C . VAL A 1 123 ? 61.322 157.354 21.317 1.00 57.19 123 VAL A C 1
ATOM 711 O O . VAL A 1 123 ? 60.178 156.921 21.135 1.00 53.43 123 VAL A O 1
ATOM 715 N N . PRO A 1 124 ? 62.378 156.874 20.630 1.00 61.10 124 PRO A N 1
ATOM 716 C CA . PRO A 1 124 ? 62.123 155.689 19.803 1.00 60.66 124 PRO A CA 1
ATOM 717 C C . PRO A 1 124 ? 61.979 154.474 20.735 1.00 57.21 124 PRO A C 1
ATOM 718 O O . PRO A 1 124 ? 62.517 154.488 21.842 1.00 66.39 124 PRO A O 1
ATOM 722 N N . PRO A 1 125 ? 61.217 153.461 20.326 1.00 56.48 125 PRO A N 1
ATOM 723 C CA . PRO A 1 125 ? 61.063 152.305 21.204 1.00 62.23 125 PRO A CA 1
ATOM 724 C C . PRO A 1 125 ? 62.406 151.615 21.507 1.00 63.70 125 PRO A C 1
ATOM 725 O O . PRO A 1 125 ? 63.290 151.535 20.641 1.00 62.70 125 PRO A O 1
ATOM 729 N N . GLY A 1 126 ? 62.539 151.153 22.745 1.00 57.99 126 GLY A N 1
ATOM 730 C CA . GLY A 1 126 ? 63.815 150.795 23.300 1.00 56.19 126 GLY A CA 1
ATOM 731 C C . GLY A 1 126 ? 63.722 150.394 24.758 1.00 59.20 126 GLY A C 1
ATOM 732 O O . GLY A 1 126 ? 62.661 150.490 25.372 1.00 66.97 126 GLY A O 1
ATOM 733 N N . GLY A 1 127 ? 64.835 149.906 25.300 1.00 59.10 127 GLY A N 1
ATOM 734 C CA . GLY A 1 127 ? 64.935 149.563 26.713 1.00 56.11 127 GLY A CA 1
ATOM 735 C C . GLY A 1 127 ? 66.150 148.719 27.031 1.00 62.07 127 GLY A C 1
ATOM 736 O O . GLY A 1 127 ? 67.124 148.718 26.284 1.00 65.78 127 GLY A O 1
ATOM 737 N N . HIS A 1 128 ? 66.081 147.983 28.141 1.00 78.15 128 HIS A N 1
ATOM 738 C CA . HIS A 1 128 ? 67.224 147.211 28.649 1.00 76.55 128 HIS A CA 1
ATOM 739 C C . HIS A 1 128 ? 67.602 146.086 27.668 1.00 76.71 128 HIS A C 1
ATOM 740 O O . HIS A 1 128 ? 66.725 145.363 27.200 1.00 73.89 128 HIS A O 1
ATOM 742 N N . VAL A 1 129 ? 68.896 145.978 27.328 1.00 84.16 129 VAL A N 1
ATOM 743 C CA . VAL A 1 129 ? 69.420 144.817 26.585 1.00 83.77 129 VAL A CA 1
ATOM 744 C C . VAL A 1 129 ? 69.508 143.627 27.546 1.00 87.54 129 VAL A C 1
ATOM 745 O O . VAL A 1 129 ? 70.125 143.732 28.600 1.00 73.57 129 VAL A O 1
ATOM 749 N N . GLU A 1 130 ? 68.933 142.501 27.118 1.00 100.84 130 GLU A N 1
ATOM 750 C CA . GLU A 1 130 ? 68.354 141.470 28.005 1.00 112.64 130 GLU A CA 1
ATOM 751 C C . GLU A 1 130 ? 69.349 140.741 28.914 1.00 117.68 130 GLU A C 1
ATOM 752 O O . GLU A 1 130 ? 69.191 140.747 30.141 1.00 131.46 130 GLU A O 1
ATOM 758 N N . LEU A 1 131 ? 70.367 140.145 28.297 1.00 106.48 131 LEU A N 1
ATOM 759 C CA . LEU A 1 131 ? 71.313 139.206 28.939 1.00 102.97 131 LEU A CA 1
ATOM 760 C C . LEU A 1 131 ? 71.436 138.085 27.944 1.00 95.49 131 LEU A C 1
ATOM 761 O O . LEU A 1 131 ? 70.449 137.415 27.651 1.00 114.66 131 LEU A O 1
ATOM 763 N N . GLU A 1 132 ? 72.619 137.942 27.361 1.00 76.68 132 GLU A N 1
ATOM 764 C CA . GLU A 1 132 ? 72.874 136.951 26.334 1.00 77.71 132 GLU A CA 1
ATOM 765 C C . GLU A 1 132 ? 72.179 137.170 24.982 1.00 81.56 132 GLU A C 1
ATOM 766 O O . GLU A 1 132 ? 72.473 136.425 24.039 1.00 87.27 132 GLU A O 1
ATOM 768 N N . GLU A 1 133 ? 71.304 138.172 24.844 1.00 85.63 133 GLU A N 1
ATOM 769 C CA . GLU A 1 133 ? 70.664 138.438 23.539 1.00 89.58 133 GLU A CA 1
ATOM 770 C C . GLU A 1 133 ? 71.560 139.315 22.652 1.00 83.08 133 GLU A C 1
ATOM 771 O O . GLU A 1 133 ? 72.278 140.192 23.136 1.00 83.06 133 GLU A O 1
ATOM 777 N N . GLU A 1 134 ? 71.510 139.067 21.351 1.00 76.99 134 GLU A N 1
ATOM 778 C CA . GLU A 1 134 ? 72.170 139.926 20.397 1.00 77.05 134 GLU A CA 1
ATOM 779 C C . GLU A 1 134 ? 71.440 141.270 20.294 1.00 79.37 134 GLU A C 1
ATOM 780 O O . GLU A 1 134 ? 70.303 141.395 20.751 1.00 74.74 134 GLU A O 1
ATOM 786 N N . LEU A 1 135 ? 72.101 142.258 19.682 1.00 81.94 135 LEU A N 1
ATOM 787 C CA . LEU A 1 135 ? 71.598 143.643 19.601 1.00 75.60 135 LEU A CA 1
ATOM 788 C C . LEU A 1 135 ? 70.364 143.742 18.734 1.00 73.53 135 LEU A C 1
ATOM 789 O O . LEU A 1 135 ? 69.376 144.342 19.151 1.00 74.96 135 LEU A O 1
ATOM 791 N N . LEU A 1 136 ? 70.399 143.182 17.528 1.00 72.34 136 LEU A N 1
ATOM 792 C CA . LEU A 1 136 ? 69.237 143.333 16.635 1.00 76.20 136 LEU A CA 1
ATOM 793 C C . LEU A 1 136 ? 67.998 142.711 17.273 1.00 80.32 136 LEU A C 1
ATOM 794 O O . LEU A 1 136 ? 66.904 143.257 17.122 1.00 88.63 136 LEU A O 1
ATOM 799 N N . ASP A 1 137 ? 68.189 141.599 17.994 1.00 78.49 137 ASP A N 1
ATOM 800 C CA . ASP A 1 137 ? 67.108 140.919 18.737 1.00 76.27 137 ASP A CA 1
ATOM 801 C C . ASP A 1 137 ? 66.543 141.729 19.884 1.00 73.12 137 ASP A C 1
ATOM 802 O O . ASP A 1 137 ? 65.382 141.557 20.204 1.00 85.23 137 ASP A O 1
ATOM 807 N N . GLY A 1 138 ? 67.375 142.526 20.552 1.00 69.44 138 GLY A N 1
ATOM 808 C CA . GLY A 1 138 ? 66.920 143.428 21.613 1.00 64.28 138 GLY A CA 1
ATOM 809 C C . GLY A 1 138 ? 66.073 144.550 21.048 1.00 68.13 138 GLY A C 1
ATOM 810 O O . GLY A 1 138 ? 65.037 144.898 21.601 1.00 61.29 138 GLY A O 1
ATOM 811 N N . GLY A 1 139 ? 66.519 145.103 19.927 1.00 71.07 139 GLY A N 1
ATOM 812 C CA . GLY A 1 139 ? 65.798 146.140 19.246 1.00 68.84 139 GLY A CA 1
ATOM 813 C C . GLY A 1 139 ? 64.480 145.591 18.771 1.00 70.71 139 GLY A C 1
ATOM 814 O O . GLY A 1 139 ? 63.441 145.890 19.368 1.00 77.67 139 GLY A O 1
ATOM 815 N N . LEU A 1 140 ? 64.547 144.760 17.722 1.00 71.61 140 LEU A N 1
ATOM 816 C CA . LEU A 1 140 ? 63.377 144.103 17.100 1.00 62.12 140 LEU A CA 1
ATOM 817 C C . LEU A 1 140 ? 62.336 143.607 18.113 1.00 57.94 140 LEU A C 1
ATOM 818 O O . LEU A 1 140 ? 61.125 143.661 17.819 1.00 58.51 140 LEU A O 1
ATOM 820 N N . ARG A 1 141 ? 62.790 143.194 19.301 1.00 56.51 141 ARG A N 1
ATOM 821 C CA . ARG A 1 141 ? 61.888 142.786 20.415 1.00 63.36 141 ARG A CA 1
ATOM 822 C C . ARG A 1 141 ? 61.205 143.961 21.074 1.00 65.86 141 ARG A C 1
ATOM 823 O O . ARG A 1 141 ? 59.995 143.943 21.256 1.00 63.80 141 ARG A O 1
ATOM 831 N N . GLU A 1 142 ? 62.016 144.931 21.508 1.00 75.82 142 GLU A N 1
ATOM 832 C CA . GLU A 1 142 ? 61.553 146.180 22.159 1.00 71.80 142 GLU A CA 1
ATOM 833 C C . GLU A 1 142 ? 60.591 146.966 21.274 1.00 66.89 142 GLU A C 1
ATOM 834 O O . GLU A 1 142 ? 59.581 147.486 21.759 1.00 56.42 142 GLU A O 1
ATOM 840 N N . LEU A 1 143 ? 60.911 147.018 19.981 1.00 58.78 143 LEU A N 1
ATOM 841 C CA . LEU A 1 143 ? 59.979 147.499 18.978 1.00 57.08 143 LEU A CA 1
ATOM 842 C C . LEU A 1 143 ? 58.653 146.811 19.127 1.00 56.75 143 LEU A C 1
ATOM 843 O O . LEU A 1 143 ? 57.641 147.461 19.296 1.00 60.55 143 LEU A O 1
ATOM 848 N N . TRP A 1 144 ? 58.682 145.485 19.080 1.00 65.38 144 TRP A N 1
ATOM 849 C CA . TRP A 1 144 ? 57.495 144.650 19.195 1.00 60.44 144 TRP A CA 1
ATOM 850 C C . TRP A 1 144 ? 56.823 144.760 20.569 1.00 61.75 144 TRP A C 1
ATOM 851 O O . TRP A 1 144 ? 55.603 144.915 20.627 1.00 67.30 144 TRP A O 1
ATOM 862 N N . GLU A 1 145 ? 57.580 144.747 21.670 1.00 60.56 145 GLU A N 1
ATOM 863 C CA . GLU A 1 145 ? 56.954 144.885 23.011 1.00 68.81 145 GLU A CA 1
ATOM 864 C C . GLU A 1 145 ? 56.151 146.198 23.164 1.00 71.88 145 GLU A C 1
ATOM 865 O O . GLU A 1 145 ? 55.297 146.286 24.048 1.00 74.25 145 GLU A O 1
ATOM 871 N N . GLU A 1 146 ? 56.488 147.214 22.354 1.00 72.72 146 GLU A N 1
ATOM 872 C CA . GLU A 1 146 ? 55.878 148.554 22.405 1.00 71.62 146 GLU A CA 1
ATOM 873 C C . GLU A 1 146 ? 54.874 148.855 21.309 1.00 67.65 146 GLU A C 1
ATOM 874 O O . GLU A 1 146 ? 53.827 149.409 21.583 1.00 65.75 146 GLU A O 1
ATOM 880 N N . SER A 1 147 ? 55.224 148.517 20.077 1.00 65.91 147 SER A N 1
ATOM 881 C CA . SER A 1 147 ? 54.385 148.750 18.907 1.00 71.92 147 SER A CA 1
ATOM 882 C C . SER A 1 147 ? 53.625 147.533 18.378 1.00 73.96 147 SER A C 1
ATOM 883 O O . SER A 1 147 ? 52.708 147.705 17.572 1.00 82.47 147 SER A O 1
ATOM 886 N N . GLY A 1 148 ? 54.043 146.323 18.763 1.00 73.31 148 GLY A N 1
ATOM 887 C CA . GLY A 1 148 ? 53.560 145.090 18.153 1.00 68.67 148 GLY A CA 1
ATOM 888 C C . GLY A 1 148 ? 53.819 145.007 16.647 1.00 73.69 148 GLY A C 1
ATOM 889 O O . GLY A 1 148 ? 53.101 144.315 15.929 1.00 66.83 148 GLY A O 1
ATOM 890 N N . LEU A 1 149 ? 54.821 145.725 16.148 1.00 73.89 149 LEU A N 1
ATOM 891 C CA . LEU A 1 149 ? 55.305 145.461 14.813 1.00 77.85 149 LEU A CA 1
ATOM 892 C C . LEU A 1 149 ? 56.313 144.317 14.907 1.00 76.68 149 LEU A C 1
ATOM 893 O O . LEU A 1 149 ? 57.284 144.376 15.659 1.00 81.51 149 LEU A O 1
ATOM 898 N N . HIS A 1 150 ? 56.008 143.261 14.169 1.00 79.11 150 HIS A N 1
ATOM 899 C CA . HIS A 1 150 ? 56.866 142.120 13.937 1.00 82.02 150 HIS A CA 1
ATOM 900 C C . HIS A 1 150 ? 57.346 142.349 12.504 1.00 84.32 150 HIS A C 1
ATOM 901 O O . HIS A 1 150 ? 56.527 142.592 11.604 1.00 74.14 150 HIS A O 1
ATOM 908 N N . LEU A 1 151 ? 58.661 142.307 12.288 1.00 87.20 151 LEU A N 1
ATOM 909 C CA . LEU A 1 151 ? 59.205 142.519 10.952 1.00 95.87 151 LEU A CA 1
ATOM 910 C C . LEU A 1 151 ? 59.491 141.177 10.269 1.00 103.57 151 LEU A C 1
ATOM 911 O O . LEU A 1 151 ? 60.207 140.335 10.827 1.00 110.40 151 LEU A O 1
ATOM 916 N N . PRO A 1 152 ? 58.945 140.980 9.052 1.00 102.80 152 PRO A N 1
ATOM 917 C CA . PRO A 1 152 ? 59.135 139.724 8.344 1.00 98.06 152 PRO A CA 1
ATOM 918 C C . PRO A 1 152 ? 60.507 139.628 7.709 1.00 91.17 152 PRO A C 1
ATOM 919 O O . PRO A 1 152 ? 60.982 140.609 7.107 1.00 83.44 152 PRO A O 1
ATOM 923 N N . GLN A 1 153 ? 61.108 138.440 7.823 1.00 87.67 153 GLN A N 1
ATOM 924 C CA . GLN A 1 153 ? 62.438 138.161 7.283 1.00 89.85 153 GLN A CA 1
ATOM 925 C C . GLN A 1 153 ? 62.575 138.689 5.847 1.00 91.26 153 GLN A C 1
ATOM 926 O O . GLN A 1 153 ? 61.622 138.654 5.058 1.00 97.38 153 GLN A O 1
ATOM 928 N N . GLY A 1 154 ? 63.733 139.255 5.536 1.00 88.36 154 GLY A N 1
ATOM 929 C CA . GLY A 1 154 ? 63.994 139.768 4.199 1.00 90.51 154 GLY A CA 1
ATOM 930 C C . GLY A 1 154 ? 63.244 141.022 3.789 1.00 96.97 154 GLY A C 1
ATOM 931 O O . GLY A 1 154 ? 63.468 141.517 2.681 1.00 103.97 154 GLY A O 1
ATOM 932 N N . GLN A 1 155 ? 62.373 141.549 4.658 1.00 100.68 155 GLN A N 1
ATOM 933 C CA . GLN A 1 155 ? 61.655 142.791 4.384 1.00 111.74 155 GLN A CA 1
ATOM 934 C C . GLN A 1 155 ? 62.197 144.010 5.180 1.00 116.29 155 GLN A C 1
ATOM 935 O O . GLN A 1 155 ? 61.452 144.984 5.388 1.00 129.59 155 GLN A O 1
ATOM 937 N N . PHE A 1 156 ? 63.472 143.955 5.612 1.00 103.40 156 PHE A N 1
ATOM 938 C CA . PHE A 1 156 ? 64.160 145.095 6.255 1.00 98.97 156 PHE A CA 1
ATOM 939 C C . PHE A 1 156 ? 65.668 144.939 6.374 1.00 95.39 156 PHE A C 1
ATOM 940 O O . PHE A 1 156 ? 66.137 143.873 6.747 1.00 95.59 156 PHE A O 1
ATOM 948 N N . SER A 1 157 ? 66.413 146.013 6.106 1.00 91.18 157 SER A N 1
ATOM 949 C CA . SER A 1 157 ? 67.834 146.085 6.498 1.00 88.80 157 SER A CA 1
ATOM 950 C C . SER A 1 157 ? 67.988 146.839 7.831 1.00 81.38 157 SER A C 1
ATOM 951 O O . SER A 1 157 ? 67.027 147.370 8.379 1.00 74.03 157 SER A O 1
ATOM 954 N N . TRP A 1 158 ? 69.204 146.842 8.363 1.00 76.98 158 TRP A N 1
ATOM 955 C CA . TRP A 1 158 ? 69.505 147.563 9.582 1.00 71.93 158 TRP A CA 1
ATOM 956 C C . TRP A 1 158 ? 70.957 147.929 9.690 1.00 71.23 158 TRP A C 1
ATOM 957 O O . TRP A 1 158 ? 71.828 147.211 9.249 1.00 72.97 158 TRP A O 1
ATOM 968 N N . VAL A 1 159 ? 71.201 149.059 10.322 1.00 75.29 159 VAL A N 1
ATOM 969 C CA . VAL A 1 159 ? 72.534 149.550 10.515 1.00 70.15 159 VAL A CA 1
ATOM 970 C C . VAL A 1 159 ? 72.572 150.195 11.908 1.00 69.07 159 VAL A C 1
ATOM 971 O O . VAL A 1 159 ? 71.601 150.838 12.312 1.00 60.50 159 VAL A O 1
ATOM 975 N N . PRO A 1 160 ? 73.679 150.003 12.653 1.00 67.34 160 PRO A N 1
ATOM 976 C CA .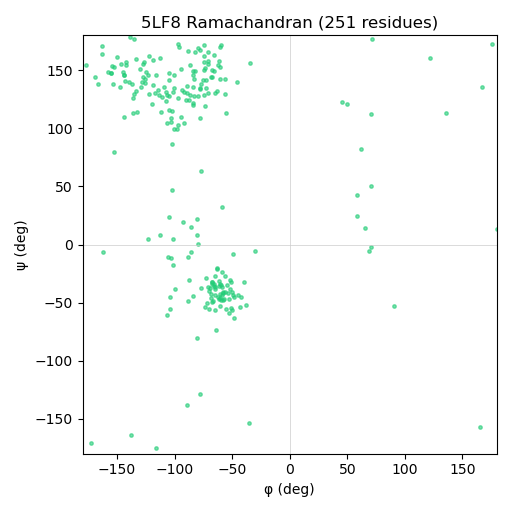 PRO A 1 160 ? 73.826 150.731 13.915 1.00 67.54 160 PRO A CA 1
ATOM 977 C C . PRO A 1 160 ? 74.185 152.199 13.636 1.00 64.05 160 PRO A C 1
ATOM 978 O O . PRO A 1 160 ? 74.937 152.465 12.695 1.00 54.08 160 PRO A O 1
ATOM 982 N N . LEU A 1 161 ? 73.616 153.119 14.427 1.00 63.10 161 LEU A N 1
ATOM 983 C CA . LEU A 1 161 ? 73.725 154.560 14.194 1.00 56.62 161 LEU A CA 1
ATOM 984 C C . LEU A 1 161 ? 74.710 155.211 15.145 1.00 56.78 161 LEU A C 1
ATOM 985 O O . LEU A 1 161 ? 75.601 155.920 14.693 1.00 59.72 161 LEU A O 1
ATOM 990 N N . GLY A 1 162 ? 74.502 155.033 16.452 1.00 48.01 162 GLY A N 1
ATOM 991 C CA . GLY A 1 162 ? 75.425 155.549 17.425 1.00 49.38 162 GLY A CA 1
ATOM 992 C C . GLY A 1 162 ? 75.202 155.162 18.883 1.00 52.81 162 GLY A C 1
ATOM 993 O O . GLY A 1 162 ? 74.365 154.313 19.214 1.00 50.97 162 GLY A O 1
ATOM 994 N N . LEU A 1 163 ? 75.976 155.834 19.736 1.00 51.99 163 LEU A N 1
ATOM 995 C CA . LEU A 1 163 ? 76.064 155.557 21.156 1.00 52.18 163 LEU A CA 1
ATOM 996 C C . LEU A 1 163 ? 75.859 156.856 21.913 1.00 51.88 163 LEU A C 1
ATOM 997 O O . LEU A 1 163 ? 76.436 157.877 21.581 1.00 48.94 163 LEU A O 1
ATOM 1002 N N . TRP A 1 164 ? 75.054 156.791 22.947 1.00 52.64 164 TRP A N 1
ATOM 1003 C CA . TRP A 1 164 ? 74.607 157.959 23.668 1.00 59.16 164 TRP A CA 1
ATOM 1004 C C . TRP A 1 164 ? 74.676 157.707 25.176 1.00 58.65 164 TRP A C 1
ATOM 1005 O O . TRP A 1 164 ? 73.923 156.888 25.703 1.00 59.04 164 TRP A O 1
ATOM 1016 N N . GLU A 1 165 ? 75.550 158.412 25.871 1.00 61.20 165 GLU A N 1
ATOM 1017 C CA . GLU A 1 165 ? 75.690 158.217 27.326 1.00 65.18 165 GLU A CA 1
ATOM 1018 C C . GLU A 1 165 ? 74.639 159.048 28.015 1.00 58.45 165 GLU A C 1
ATOM 1019 O O . GLU A 1 165 ? 74.650 160.244 27.848 1.00 56.21 165 GLU A O 1
ATOM 1025 N N . SER A 1 166 ? 73.748 158.432 28.791 1.00 61.85 166 SER A N 1
ATOM 1026 C CA . SER A 1 166 ? 72.718 159.185 29.528 1.00 63.01 166 SER A CA 1
ATOM 1027 C C . SER A 1 166 ? 72.538 158.747 30.995 1.00 65.01 166 SER A C 1
ATOM 1028 O O . SER A 1 166 ? 73.185 157.813 31.439 1.00 66.50 166 SER A O 1
ATOM 1031 N N . ALA A 1 167 ? 71.662 159.455 31.722 1.00 71.74 167 ALA A N 1
ATOM 1032 C CA . ALA A 1 167 ? 71.352 159.203 33.146 1.00 67.59 167 ALA A CA 1
ATOM 1033 C C . ALA A 1 167 ? 69.864 159.425 33.441 1.00 74.77 167 ALA A C 1
ATOM 1034 O O . ALA A 1 167 ? 69.170 160.120 32.680 1.00 81.92 167 ALA A O 1
ATOM 1036 N N . TYR A 1 168 ? 69.356 158.757 34.484 1.00 74.23 168 TYR A N 1
ATOM 1037 C CA . TYR A 1 168 ? 68.154 159.201 35.202 1.00 74.71 168 TYR A CA 1
ATOM 1038 C C . TYR A 1 168 ? 68.620 159.367 36.643 1.00 77.48 168 TYR A C 1
ATOM 1039 O O . TYR A 1 168 ? 69.290 158.489 37.146 1.00 75.68 168 TYR A O 1
ATOM 1041 N N . PRO A 1 169 ? 68.356 160.498 37.295 1.00 86.74 169 PRO A N 1
ATOM 1042 C CA . PRO A 1 169 ? 67.807 161.685 36.674 1.00 81.72 169 PRO A CA 1
ATOM 1043 C C . PRO A 1 169 ? 68.811 162.313 35.692 1.00 76.56 169 PRO A C 1
ATOM 1044 O O . PRO A 1 169 ? 70.028 162.184 35.921 1.00 61.50 169 PRO A O 1
ATOM 1048 N N . PRO A 1 170 ? 68.305 162.982 34.618 1.00 71.91 170 PRO A N 1
ATOM 1049 C CA . PRO A 1 170 ? 69.085 163.494 33.484 1.00 66.68 170 PRO A CA 1
ATOM 1050 C C . PRO A 1 170 ? 70.285 164.348 33.808 1.00 69.87 170 PRO A C 1
ATOM 1051 O O . PRO A 1 170 ? 71.245 164.340 33.063 1.00 73.08 170 PRO A O 1
ATOM 1055 N N . ARG A 1 171 ? 70.234 165.108 34.887 1.00 85.88 171 ARG A N 1
ATOM 1056 C CA . ARG A 1 171 ? 71.341 166.014 35.209 1.00 91.79 171 ARG A CA 1
ATOM 1057 C C . ARG A 1 171 ? 71.315 166.496 36.646 1.00 84.95 171 ARG A C 1
ATOM 1058 O O . ARG A 1 171 ? 70.280 166.403 37.300 1.00 76.97 171 ARG A O 1
ATOM 1066 N N . LEU A 1 172 ? 72.454 167.035 37.095 1.00 89.28 172 LEU A N 1
A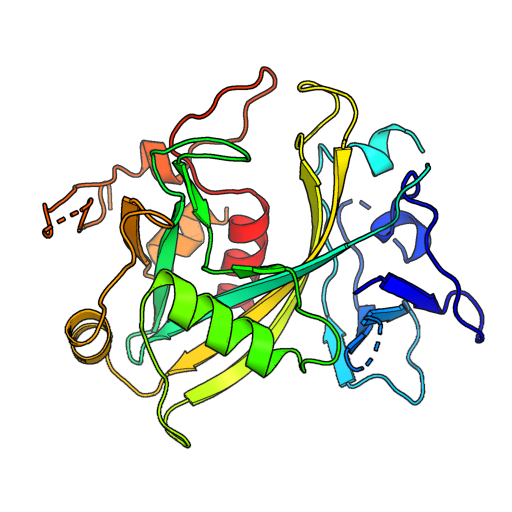TOM 1067 C CA . LEU A 1 172 ? 72.683 167.412 38.503 1.00 88.71 172 LEU A CA 1
ATOM 1068 C C . LEU A 1 172 ? 71.519 168.258 39.052 1.00 90.21 172 LEU A C 1
ATOM 1069 O O . LEU A 1 172 ? 70.994 167.961 40.117 1.00 97.68 172 LEU A O 1
ATOM 1071 N N . SER A 1 173 ? 71.049 169.224 38.265 1.00 90.37 173 SER A N 1
ATOM 1072 C CA . SER A 1 173 ? 69.820 170.009 38.559 1.00 83.98 173 SER A CA 1
ATOM 1073 C C . SER A 1 173 ? 68.524 169.259 38.952 1.00 73.81 173 SER A C 1
ATOM 1074 O O . SER A 1 173 ? 67.496 169.887 39.232 1.00 77.77 173 SER A O 1
ATOM 1076 N N . TRP A 1 174 ? 68.520 167.942 38.852 1.00 74.11 174 TRP A N 1
ATOM 1077 C CA . TRP A 1 174 ? 67.330 167.129 39.133 1.00 83.49 174 TRP A CA 1
ATOM 1078 C C . TRP A 1 174 ? 67.637 166.088 40.229 1.00 82.30 174 TRP A C 1
ATOM 1079 O O . TRP A 1 174 ? 66.805 165.226 40.534 1.00 73.81 174 TRP A O 1
ATOM 1090 N N . GLY A 1 175 ? 68.836 166.158 40.798 1.00 88.88 175 GLY A N 1
ATOM 1091 C CA . GLY A 1 175 ? 69.352 165.096 41.643 1.00 98.90 175 GLY A CA 1
ATOM 1092 C C . GLY A 1 175 ? 70.659 164.536 41.131 1.00 97.20 175 GLY A C 1
ATOM 1093 O O . GLY A 1 175 ? 71.023 164.702 39.966 1.00 96.60 175 GLY A O 1
ATOM 1094 N N . LEU A 1 176 ? 71.372 163.884 42.039 1.00 102.77 176 LEU A N 1
ATOM 1095 C CA . LEU A 1 176 ? 72.505 163.059 41.687 1.00 95.85 176 LEU A CA 1
ATOM 1096 C C . LEU A 1 176 ? 71.932 161.846 40.907 1.00 95.13 176 LEU A C 1
ATOM 1097 O O . LEU A 1 176 ? 70.825 161.389 41.217 1.00 98.18 176 LEU A O 1
ATOM 1099 N N . PRO A 1 177 ? 72.659 161.338 39.882 1.00 88.69 177 PRO A N 1
ATOM 1100 C CA . PRO A 1 177 ? 72.128 160.257 39.032 1.00 81.31 177 PRO A CA 1
ATOM 1101 C C . PRO A 1 177 ? 72.035 158.878 39.705 1.00 81.92 177 PRO A C 1
ATOM 1102 O O . PRO A 1 177 ? 73.011 158.424 40.302 1.00 72.12 177 PRO A O 1
ATOM 1106 N N . LYS A 1 178 ? 70.871 158.236 39.585 1.00 81.79 178 LYS A N 1
ATOM 1107 C CA . LYS A 1 178 ? 70.673 156.815 39.935 1.00 87.03 178 LYS A CA 1
ATOM 1108 C C . LYS A 1 178 ? 71.186 155.940 38.778 1.00 85.36 178 LYS A C 1
ATOM 1109 O O . LYS A 1 178 ? 72.300 155.472 38.840 1.00 77.38 178 LYS A O 1
ATOM 1111 N N . TYR A 1 179 ? 70.385 155.767 37.718 1.00 87.54 179 TYR A N 1
ATOM 1112 C CA . TYR A 1 179 ? 70.777 155.011 36.510 1.00 78.39 179 TYR A CA 1
ATOM 1113 C C . TYR A 1 179 ? 71.934 155.643 35.684 1.00 72.18 179 TYR A C 1
ATOM 1114 O O . TYR A 1 179 ? 72.123 156.864 35.674 1.00 78.84 179 TYR A O 1
ATOM 1116 N N . HIS A 1 180 ? 72.723 154.789 35.026 1.00 70.83 180 HIS A N 1
ATOM 1117 C CA . HIS A 1 180 ? 73.804 155.210 34.101 1.00 69.11 180 HIS A CA 1
ATOM 1118 C C . HIS A 1 180 ? 73.851 154.199 32.937 1.00 70.83 180 HIS A C 1
ATOM 1119 O O . HIS A 1 180 ? 74.261 153.062 33.118 1.00 69.58 180 HIS A O 1
ATOM 1126 N N . HIS A 1 181 ? 73.430 154.641 31.752 1.00 74.26 181 HIS A N 1
ATOM 1127 C CA . HIS A 1 181 ? 73.401 153.822 30.541 1.00 72.58 181 HIS A CA 1
ATOM 1128 C C . HIS A 1 181 ? 74.388 154.276 29.477 1.00 73.95 181 HIS A C 1
ATOM 1129 O O . HIS A 1 181 ? 74.905 155.403 29.515 1.00 71.81 181 HIS A O 1
ATOM 1136 N N . ILE A 1 182 ? 74.687 153.346 28.565 1.00 73.47 182 ILE A N 1
ATOM 1137 C CA . ILE A 1 182 ? 75.088 153.676 27.200 1.00 62.68 182 ILE A CA 1
ATOM 1138 C C . ILE A 1 182 ? 73.933 153.127 26.385 1.00 64.56 182 ILE A C 1
ATOM 1139 O O . ILE A 1 182 ? 73.491 151.987 26.575 1.00 60.16 182 ILE A O 1
ATOM 1144 N N . VAL A 1 183 ? 73.399 153.979 25.524 1.00 61.02 183 VAL A N 1
ATOM 1145 C CA . VAL A 1 183 ? 72.289 153.613 24.691 1.00 58.72 183 VAL A CA 1
ATOM 1146 C C . VAL A 1 183 ? 72.838 153.452 23.295 1.00 58.26 183 VAL A C 1
ATOM 1147 O O . VAL A 1 183 ? 73.490 154.369 22.785 1.00 56.75 183 VAL A O 1
ATOM 1151 N N . LEU A 1 184 ? 72.547 152.311 22.678 1.00 56.22 184 LEU A N 1
ATOM 1152 C CA . LEU A 1 184 ? 72.880 152.090 21.289 1.00 54.07 184 LEU A CA 1
ATOM 1153 C C . LEU A 1 184 ? 71.636 152.251 20.458 1.00 52.05 184 LEU A C 1
ATOM 1154 O O . LEU A 1 184 ? 70.708 151.469 20.584 1.00 51.30 184 LEU A O 1
ATOM 1159 N N . TYR A 1 185 ? 71.617 153.262 19.593 1.00 57.71 185 TYR A N 1
ATOM 1160 C CA . TYR A 1 185 ? 70.514 153.418 18.635 1.00 58.42 185 TYR A CA 1
ATOM 1161 C C . TYR A 1 185 ? 70.789 152.618 17.391 1.00 57.59 185 TYR A C 1
ATOM 1162 O O . TYR A 1 185 ? 71.865 152.754 16.820 1.00 63.47 185 TYR A O 1
ATOM 1171 N N . LEU A 1 186 ? 69.823 151.792 16.989 1.00 62.18 186 LEU A N 1
ATOM 1172 C CA . LEU A 1 186 ? 69.796 151.134 15.660 1.00 66.99 186 LEU A CA 1
ATOM 1173 C C . LEU A 1 186 ? 68.859 151.844 14.714 1.00 63.32 186 LEU A C 1
ATOM 1174 O O . LEU A 1 186 ? 67.817 152.334 15.151 1.00 61.42 186 LEU A O 1
ATOM 1179 N N . LEU A 1 187 ? 69.215 151.852 13.429 1.00 59.48 187 LEU A N 1
ATOM 1180 C CA . LEU A 1 187 ? 68.315 152.230 12.333 1.00 59.73 187 LEU A CA 1
ATOM 1181 C C . LEU A 1 187 ? 67.810 150.977 11.593 1.00 61.98 187 LEU A C 1
ATOM 1182 O O . LEU A 1 187 ? 68.556 150.379 10.852 1.00 59.86 187 LEU A O 1
ATOM 1187 N N . VAL A 1 188 ? 66.557 150.582 11.800 1.00 66.61 188 VAL A N 1
ATOM 1188 C CA . VAL A 1 188 ? 65.937 149.478 11.055 1.00 67.85 188 VAL A CA 1
ATOM 1189 C C . VAL A 1 188 ? 65.168 150.037 9.839 1.00 69.22 188 VAL A C 1
ATOM 1190 O O . VAL A 1 188 ? 64.135 150.670 10.006 1.00 70.01 188 VAL A O 1
ATOM 1194 N N . ILE A 1 189 ? 65.677 149.800 8.629 1.00 72.31 189 ILE A N 1
ATOM 1195 C CA . ILE A 1 189 ? 65.139 150.408 7.389 1.00 72.07 189 ILE A CA 1
ATOM 1196 C C . ILE A 1 189 ? 64.183 149.438 6.695 1.00 77.25 189 ILE A C 1
ATOM 1197 O O . ILE A 1 189 ? 64.633 148.460 6.064 1.00 79.73 189 ILE A O 1
ATOM 1202 N N . SER A 1 190 ? 62.876 149.679 6.825 1.00 75.37 190 SER A N 1
ATOM 1203 C CA . SER A 1 190 ? 61.883 148.761 6.264 1.00 71.73 190 SER A CA 1
ATOM 1204 C C . SER A 1 190 ? 61.622 149.054 4.792 1.00 72.98 190 SER A C 1
ATOM 1205 O O . SER A 1 190 ? 61.730 150.201 4.345 1.00 66.03 190 SER A O 1
ATOM 1208 N N . GLN A 1 191 ? 61.292 147.986 4.057 1.00 84.67 191 GLN A N 1
ATOM 1209 C CA . GLN A 1 191 ? 60.854 148.055 2.651 1.00 85.09 191 GLN A CA 1
ATOM 1210 C C . GLN A 1 191 ? 59.351 148.309 2.523 1.00 80.73 191 GLN A C 1
ATOM 1211 O O . GLN A 1 191 ? 58.871 148.507 1.414 1.00 88.39 191 GLN A O 1
ATOM 1213 N N . GLU A 1 192 ? 58.623 148.301 3.646 1.00 79.47 192 GLU A N 1
ATOM 1214 C CA . GLU A 1 192 ? 57.175 148.563 3.671 1.00 79.79 192 GLU A CA 1
ATOM 1215 C C . GLU A 1 192 ? 56.839 150.046 3.770 1.00 78.32 192 GLU A C 1
ATOM 1216 O O . GLU A 1 192 ? 57.624 150.841 4.266 1.00 80.66 192 GLU A O 1
ATOM 1222 N N . SER A 1 193 ? 55.662 150.420 3.289 1.00 90.28 193 SER A N 1
ATOM 1223 C CA . SER A 1 193 ? 55.203 151.815 3.388 1.00 88.29 193 SER A CA 1
ATOM 1224 C C . SER A 1 193 ? 54.793 152.101 4.828 1.00 90.61 193 SER A C 1
ATOM 1225 O O . SER A 1 193 ? 54.586 151.164 5.613 1.00 87.00 193 SER A O 1
ATOM 1227 N N . GLN A 1 194 ? 54.716 153.392 5.164 1.00 89.23 194 GLN A N 1
ATOM 1228 C CA . GLN A 1 194 ? 54.133 153.843 6.421 1.00 90.89 194 GLN A CA 1
ATOM 1229 C C . GLN A 1 194 ? 52.663 153.429 6.534 1.00 93.53 194 GLN A C 1
ATOM 1230 O O . GLN A 1 194 ? 52.214 153.030 7.629 1.00 80.64 194 GLN A O 1
ATOM 1236 N N . GLN A 1 195 ? 51.919 153.573 5.422 1.00 90.11 195 GLN A N 1
ATOM 1237 C CA . GLN A 1 195 ? 50.530 153.107 5.341 1.00 88.09 195 GLN A CA 1
ATOM 1238 C C . GLN A 1 195 ? 50.486 151.637 5.764 1.00 86.17 195 GLN A C 1
ATOM 1239 O O . GLN A 1 195 ? 49.844 151.283 6.766 1.00 84.86 195 GLN A O 1
ATOM 1241 N N . GLN A 1 196 ? 51.238 150.809 5.035 1.00 82.16 196 GLN A N 1
ATOM 1242 C CA . GLN A 1 196 ? 51.308 149.362 5.289 1.00 83.73 196 GLN A CA 1
ATOM 1243 C C . GLN A 1 196 ? 51.729 149.021 6.736 1.00 85.48 196 GLN A C 1
ATOM 1244 O O . GLN A 1 196 ? 51.153 148.106 7.356 1.00 72.25 196 GLN A O 1
ATOM 1246 N N . LEU A 1 197 ? 52.700 149.780 7.261 1.00 85.61 197 LEU A N 1
ATOM 1247 C CA . LEU A 1 197 ? 53.213 149.582 8.624 1.00 89.06 197 LEU A CA 1
ATOM 1248 C C . LEU A 1 197 ? 52.223 150.015 9.705 1.00 85.80 197 LEU A C 1
ATOM 1249 O O . LEU A 1 197 ? 51.942 149.234 10.617 1.00 84.93 197 LEU A O 1
ATOM 1254 N N . GLN A 1 198 ? 51.693 151.238 9.588 1.00 88.84 198 GLN A N 1
ATOM 1255 C CA . GLN A 1 198 ? 50.727 151.802 10.564 1.00 89.82 198 GLN A CA 1
ATOM 1256 C C . GLN A 1 198 ? 49.465 150.946 10.676 1.00 87.46 198 GLN A C 1
ATOM 1257 O O . GLN A 1 198 ? 48.875 150.827 11.763 1.00 78.18 198 GLN A O 1
ATOM 1259 N N . A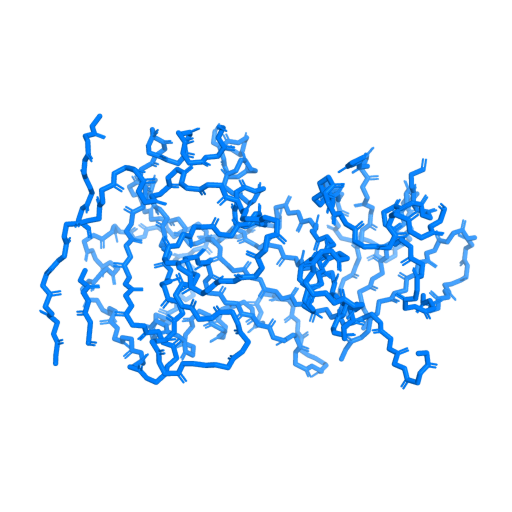LA A 1 199 ? 49.072 150.361 9.542 1.00 81.76 199 ALA A N 1
ATOM 1260 C CA . ALA A 1 199 ? 47.988 149.398 9.489 1.00 92.00 199 ALA A CA 1
ATOM 1261 C C . ALA A 1 199 ? 48.149 148.329 10.574 1.00 100.67 199 ALA A C 1
ATOM 1262 O O . ALA A 1 199 ? 47.338 148.266 11.517 1.00 105.77 199 ALA A O 1
ATOM 1264 N N . ARG A 1 200 ? 49.238 147.559 10.484 1.00 92.49 200 ARG A N 1
ATOM 1265 C CA . ARG A 1 200 ? 49.457 146.418 11.390 1.00 87.37 200 ARG A CA 1
ATOM 1266 C C . ARG A 1 200 ? 50.021 146.736 12.790 1.00 85.28 200 ARG A C 1
ATOM 1267 O O . ARG A 1 200 ? 50.317 145.807 13.557 1.00 74.07 200 ARG A O 1
ATOM 1275 N N . ILE A 1 201 ? 50.104 148.034 13.128 1.00 84.97 201 ILE A N 1
ATOM 1276 C CA . ILE A 1 201 ? 50.510 148.499 14.457 1.00 86.06 201 ILE A CA 1
ATOM 1277 C C . ILE A 1 201 ? 49.405 148.250 15.482 1.00 81.06 201 ILE A C 1
ATOM 1278 O O . ILE A 1 201 ? 48.218 148.439 15.201 1.00 85.05 201 ILE A O 1
ATOM 1282 N N . GLN A 1 202 ? 49.830 147.862 16.678 1.00 72.50 202 GLN A N 1
ATOM 1283 C CA . GLN A 1 202 ? 48.938 147.454 17.745 1.00 70.56 202 GLN A CA 1
ATOM 1284 C C . GLN A 1 202 ? 49.657 147.743 19.049 1.00 66.23 202 GLN A C 1
ATOM 1285 O O . GLN A 1 202 ? 50.234 146.854 19.642 1.00 73.28 202 GLN A O 1
ATOM 1287 N N . PRO A 1 203 ? 49.661 148.995 19.492 1.00 69.29 203 PRO A N 1
ATOM 1288 C CA . PRO A 1 203 ? 50.521 149.338 20.634 1.00 74.29 203 PRO A CA 1
ATOM 1289 C C . PRO A 1 203 ? 49.999 148.839 21.950 1.00 74.37 203 PRO A C 1
ATOM 1290 O O . PRO A 1 203 ? 48.895 148.341 22.016 1.00 76.71 203 PRO A O 1
ATOM 1294 N N . ASN A 1 204 ? 50.825 148.975 22.978 1.00 83.56 204 ASN A N 1
ATOM 1295 C CA . ASN A 1 204 ? 50.504 148.554 24.307 1.00 87.32 204 ASN A CA 1
ATOM 1296 C C . ASN A 1 204 ? 50.209 149.843 25.050 1.00 90.31 204 ASN A C 1
ATOM 1297 O O . ASN A 1 204 ? 51.101 150.679 25.169 1.00 85.17 204 ASN A O 1
ATOM 1302 N N . PRO A 1 205 ? 48.950 150.023 25.519 1.00 96.66 205 PRO A N 1
ATOM 1303 C CA . PRO A 1 205 ? 48.532 151.171 26.349 1.00 91.52 205 PRO A CA 1
ATOM 1304 C C . PRO A 1 205 ? 49.341 151.407 27.624 1.00 86.57 205 PRO A C 1
ATOM 1305 O O . PRO A 1 205 ? 49.540 152.550 28.029 1.00 86.58 205 PRO A O 1
ATOM 1309 N N . ASN A 1 206 ? 49.785 150.330 28.253 1.00 91.15 206 ASN A N 1
ATOM 1310 C CA . ASN A 1 206 ? 50.518 150.429 29.510 1.00 103.43 206 ASN A CA 1
ATOM 1311 C C . ASN A 1 206 ? 51.940 150.959 29.319 1.00 99.71 206 ASN A C 1
ATOM 1312 O O . ASN A 1 206 ? 52.481 151.588 30.224 1.00 110.30 206 ASN A O 1
ATOM 1314 N N . GLU A 1 207 ? 52.538 150.715 28.150 1.00 97.94 207 GLU A N 1
ATOM 1315 C CA . GLU A 1 207 ? 53.933 151.115 27.887 1.00 92.78 207 GLU A CA 1
ATOM 1316 C C . GLU A 1 207 ? 54.052 152.418 27.074 1.00 80.04 207 GLU A C 1
ATOM 1317 O O . GLU A 1 207 ? 54.942 153.231 27.341 1.00 69.13 207 GLU A O 1
ATOM 1319 N N . VAL A 1 208 ? 53.158 152.605 26.098 1.00 75.06 208 VAL A N 1
ATOM 1320 C CA . VAL A 1 208 ? 53.098 153.836 25.304 1.00 77.51 208 VAL A CA 1
ATOM 1321 C C . VAL A 1 208 ? 51.691 154.419 25.274 1.00 82.63 208 VAL A C 1
ATOM 1322 O O . VAL A 1 208 ? 50.702 153.680 25.163 1.00 81.46 208 VAL A O 1
ATOM 1326 N N . SER A 1 209 ? 51.621 155.749 25.365 1.00 85.34 209 SER A N 1
ATOM 1327 C CA . SER A 1 209 ? 50.369 156.492 25.225 1.00 83.66 209 SER A CA 1
ATOM 1328 C C . SER A 1 209 ? 50.188 157.188 23.875 1.00 84.71 209 SER A C 1
ATOM 1329 O O . SER A 1 209 ? 49.084 157.644 23.581 1.00 93.46 209 SER A O 1
ATOM 1332 N N . ALA A 1 210 ? 51.236 157.274 23.052 1.00 89.76 210 ALA A N 1
ATOM 1333 C CA . ALA A 1 210 ? 51.101 157.885 21.719 1.00 87.94 210 ALA A CA 1
ATOM 1334 C C . ALA A 1 210 ? 52.179 157.446 20.730 1.00 79.60 210 ALA A C 1
ATOM 1335 O O . ALA A 1 210 ? 53.306 157.185 21.121 1.00 75.66 210 ALA A O 1
ATOM 1337 N N . LEU A 1 211 ? 51.804 157.392 19.455 1.00 73.47 211 LEU A N 1
ATOM 1338 C CA . LEU A 1 211 ? 52.689 157.073 18.337 1.00 73.35 211 LEU A CA 1
ATOM 1339 C C . LEU A 1 211 ? 52.630 158.177 17.272 1.00 74.90 211 LEU A C 1
ATOM 1340 O O . LEU A 1 211 ? 51.555 158.701 17.005 1.00 77.28 211 LEU A O 1
ATOM 1345 N N . MET A 1 212 ? 53.762 158.504 16.650 1.00 68.14 212 MET A N 1
ATOM 1346 C CA . MET A 1 212 ? 53.790 159.428 15.535 1.00 67.59 212 MET A CA 1
ATOM 1347 C C . MET A 1 212 ? 54.865 159.070 14.506 1.00 65.25 212 MET A C 1
ATOM 1348 O O . MET A 1 212 ? 55.858 158.456 14.845 1.00 76.27 212 MET A O 1
ATOM 1353 N N . TRP A 1 213 ? 54.682 159.491 13.263 1.00 63.12 213 TRP A N 1
ATOM 1354 C CA . TRP A 1 213 ? 55.707 159.346 12.226 1.00 63.35 213 TRP A CA 1
ATOM 1355 C C . TRP A 1 213 ? 56.320 160.682 11.858 1.00 60.68 213 TRP A C 1
ATOM 1356 O O . TRP A 1 213 ? 55.585 161.635 11.676 1.00 70.57 213 TRP A O 1
ATOM 1367 N N . LEU A 1 214 ? 57.653 160.730 11.730 1.00 61.27 214 LEU A N 1
ATOM 1368 C CA . LEU A 1 214 ? 58.393 161.941 11.384 1.00 62.47 214 LEU A CA 1
ATOM 1369 C C . LEU A 1 214 ? 58.947 161.918 9.959 1.00 63.36 214 LEU A C 1
ATOM 1370 O O . LEU A 1 214 ? 59.591 160.970 9.560 1.00 69.58 214 LEU A O 1
ATOM 1375 N N . THR A 1 215 ? 58.724 162.996 9.222 1.00 63.71 215 THR A N 1
ATOM 1376 C CA . THR A 1 215 ? 59.438 163.247 7.978 1.00 69.78 215 THR A CA 1
ATOM 1377 C C . THR A 1 215 ? 60.850 163.768 8.261 1.00 68.55 215 THR A C 1
ATOM 1378 O O . THR A 1 215 ? 61.155 164.162 9.380 1.00 72.70 215 THR A O 1
ATOM 1382 N N . PRO A 1 216 ? 61.707 163.797 7.233 1.00 65.59 216 PRO A N 1
ATOM 1383 C CA . PRO A 1 216 ? 63.007 164.424 7.433 1.00 67.41 216 PRO A CA 1
ATOM 1384 C C . PRO A 1 216 ? 62.937 165.885 7.843 1.00 69.67 216 PRO A C 1
ATOM 1385 O O . PRO A 1 216 ? 63.677 166.281 8.752 1.00 78.12 216 PRO A O 1
ATOM 1389 N N . ASP A 1 217 ? 62.065 166.678 7.216 1.00 77.36 217 ASP A N 1
ATOM 1390 C CA . ASP A 1 217 ? 62.018 168.128 7.522 1.00 74.72 217 ASP A CA 1
ATOM 1391 C C . ASP A 1 217 ? 61.587 168.412 8.962 1.00 70.54 217 ASP A C 1
ATOM 1392 O O . ASP A 1 217 ? 62.108 169.335 9.589 1.00 70.50 217 ASP A O 1
ATOM 1397 N N . VAL A 1 218 ? 60.639 167.622 9.476 1.00 68.35 218 VAL A N 1
ATOM 1398 C CA . VAL A 1 218 ? 60.208 167.761 10.875 1.00 66.16 218 VAL A CA 1
ATOM 1399 C C . VAL A 1 218 ? 61.317 167.286 11.785 1.00 60.66 218 VAL A C 1
ATOM 1400 O O . VAL A 1 218 ? 61.559 167.898 12.789 1.00 60.05 218 VAL A O 1
ATOM 1404 N N . ALA A 1 219 ? 61.991 166.201 11.400 1.00 65.33 219 ALA A N 1
ATOM 1405 C CA . ALA A 1 219 ? 63.095 165.631 12.162 1.00 58.49 219 ALA A CA 1
ATOM 1406 C C . ALA A 1 219 ? 64.284 166.568 12.174 1.00 57.69 219 ALA A C 1
ATOM 1407 O O . ALA A 1 219 ? 64.867 166.829 13.226 1.00 58.74 219 ALA A O 1
ATOM 1409 N N . ALA A 1 220 ? 64.649 167.058 11.003 1.00 51.75 220 ALA A N 1
ATOM 1410 C CA . ALA A 1 220 ? 65.610 168.146 10.891 1.00 56.89 220 ALA A CA 1
ATOM 1411 C C . ALA A 1 220 ? 65.372 169.305 11.869 1.00 61.49 220 ALA A C 1
ATOM 1412 O O . ALA A 1 220 ? 66.324 169.866 12.461 1.00 72.95 220 ALA A O 1
ATOM 1414 N N . ALA A 1 221 ? 64.107 169.693 12.008 1.00 60.67 221 ALA A N 1
ATOM 1415 C CA . ALA A 1 221 ? 63.746 170.757 12.921 1.00 58.88 221 ALA A CA 1
ATOM 1416 C C . ALA A 1 221 ? 63.922 170.282 14.388 1.00 60.60 221 ALA A C 1
ATOM 1417 O O . ALA A 1 221 ? 64.684 170.868 15.137 1.00 63.72 221 ALA A O 1
ATOM 1419 N N . VAL A 1 222 ? 63.282 169.177 14.757 1.00 59.18 222 VAL A N 1
ATOM 1420 C CA . VAL A 1 222 ? 63.442 168.576 16.089 1.00 62.24 222 VAL A CA 1
ATOM 1421 C C . VAL A 1 222 ? 64.896 168.335 16.478 1.00 66.21 222 VAL A C 1
ATOM 1422 O O . VAL A 1 222 ? 65.256 168.525 17.638 1.00 70.17 222 VAL A O 1
ATOM 1426 N N . ALA A 1 223 ? 65.707 167.917 15.504 1.00 73.17 223 ALA A N 1
ATOM 1427 C CA . ALA A 1 223 ? 67.126 167.568 15.707 1.00 76.23 223 ALA A CA 1
ATOM 1428 C C . ALA A 1 223 ? 67.995 168.764 15.970 1.00 77.18 223 ALA A C 1
ATOM 1429 O O . ALA A 1 223 ? 68.935 168.654 16.724 1.00 81.12 223 ALA A O 1
ATOM 1431 N N . ALA A 1 224 ? 67.692 169.882 15.314 1.00 85.39 224 ALA A N 1
ATOM 1432 C CA . ALA A 1 224 ? 68.489 171.105 15.392 1.00 88.10 224 ALA A CA 1
ATOM 1433 C C . ALA A 1 224 ? 67.775 172.163 16.221 1.00 83.31 224 ALA A C 1
ATOM 1434 O O . ALA A 1 224 ? 68.076 172.360 17.393 1.00 85.92 224 ALA A O 1
ATOM 1436 N N . LEU A 1 235 ? 55.996 173.828 8.655 1.00 80.75 235 LEU A N 1
ATOM 1437 C CA . LEU A 1 235 ? 54.763 173.104 9.002 1.00 90.56 235 LEU A CA 1
ATOM 1438 C C . LEU A 1 235 ? 54.521 173.186 10.522 1.00 92.75 235 LEU A C 1
ATOM 1439 O O . LEU A 1 235 ? 55.385 172.770 11.286 1.00 106.41 235 LEU A O 1
ATOM 1441 N N . PRO A 1 236 ? 53.353 173.709 10.975 1.00 90.84 236 PRO A N 1
ATOM 1442 C CA . PRO A 1 236 ? 53.214 174.048 12.407 1.00 84.27 236 PRO A CA 1
ATOM 1443 C C . PRO A 1 236 ? 52.718 172.922 13.303 1.00 77.11 236 PRO A C 1
ATOM 1444 O O . PRO A 1 236 ? 52.728 173.074 14.528 1.00 67.74 236 PRO A O 1
ATOM 1448 N N . GLN A 1 237 ? 52.257 171.819 12.708 1.00 76.99 237 GLN A N 1
ATOM 1449 C CA . GLN A 1 237 ? 51.625 170.760 13.473 1.00 72.07 237 GLN A CA 1
ATOM 1450 C C . GLN A 1 237 ? 51.744 169.438 12.738 1.00 74.14 237 GLN A C 1
ATOM 1451 O O . GLN A 1 237 ? 51.740 169.416 11.511 1.00 81.21 237 GLN A O 1
ATOM 1454 N N . ASP A 1 238 ? 51.848 168.344 13.498 1.00 73.48 238 ASP A N 1
ATOM 1455 C CA . ASP A 1 238 ? 51.984 166.984 12.953 1.00 73.97 238 ASP A CA 1
ATOM 1456 C C . ASP A 1 238 ? 50.918 166.053 13.572 1.00 71.19 238 ASP A C 1
ATOM 1457 O O . ASP A 1 238 ? 50.577 166.199 14.757 1.00 73.70 238 ASP A O 1
ATOM 1459 N N . LEU A 1 239 ? 50.395 165.114 12.782 1.00 73.46 239 LEU A N 1
ATOM 1460 C CA . LEU A 1 239 ? 49.480 164.061 13.299 1.00 79.47 239 LEU A CA 1
ATOM 1461 C C . LEU A 1 239 ? 50.256 162.924 14.001 1.00 74.18 239 LEU A C 1
ATOM 1462 O O . LEU A 1 239 ? 49.963 162.556 15.159 1.00 73.40 239 LEU A O 1
ATOM 1464 N N . PRO A 1 241 ? 48.047 159.321 16.721 1.00 94.96 241 PRO A N 1
ATOM 1465 C CA . PRO A 1 241 ? 47.038 159.065 17.723 1.00 88.72 241 PRO A CA 1
ATOM 1466 C C . PRO A 1 241 ? 47.537 159.012 19.164 1.00 88.25 241 PRO A C 1
ATOM 1467 O O . PRO A 1 241 ? 48.695 158.686 19.421 1.00 88.30 241 PRO A O 1
ATOM 1471 N N . SER A 1 242 ? 46.639 159.385 20.078 1.00 95.47 242 SER A N 1
ATOM 1472 C CA . SER A 1 242 ? 46.752 159.111 21.509 1.00 92.25 242 SER A CA 1
ATOM 1473 C C . SER A 1 242 ? 45.926 157.830 21.769 1.00 91.17 242 SER A C 1
ATOM 1474 O O . SER A 1 242 ? 45.175 157.376 20.897 1.00 72.46 242 SER A O 1
ATOM 1476 N N . VAL A 1 243 ? 46.058 157.271 22.968 1.00 93.16 243 VAL A N 1
ATOM 1477 C CA . VAL A 1 243 ? 45.525 155.946 23.274 1.00 99.29 243 VAL A CA 1
ATOM 1478 C C . VAL A 1 243 ? 44.906 155.936 24.675 1.00 99.58 243 VAL A C 1
ATOM 1479 O O . VAL A 1 243 ? 45.521 156.402 25.635 1.00 101.64 243 VAL A O 1
ATOM 1481 N N . ARG A 1 253 ? 40.713 152.754 22.698 1.00 90.56 253 ARG A N 1
ATOM 1482 C CA . ARG A 1 253 ? 41.196 152.666 21.324 1.00 98.05 253 ARG A CA 1
ATOM 1483 C C . ARG A 1 253 ? 41.881 153.989 20.862 1.00 102.22 253 ARG A C 1
ATOM 1484 O O . ARG A 1 253 ? 42.408 154.744 21.700 1.00 93.08 253 ARG A O 1
ATOM 1486 N N . ALA A 1 254 ? 41.869 154.261 19.551 1.00 102.12 254 ALA A N 1
ATOM 1487 C CA . ALA A 1 254 ? 42.802 155.203 18.926 1.00 102.36 254 ALA A CA 1
ATOM 1488 C C . ALA A 1 254 ? 42.165 156.571 18.673 1.00 109.91 254 ALA A C 1
ATOM 1489 O O . ALA A 1 254 ? 41.448 156.748 17.683 1.00 108.23 254 ALA A O 1
ATOM 1491 N N . ARG A 1 255 ? 42.445 157.528 19.568 1.00 109.70 255 ARG A N 1
ATOM 1492 C CA . ARG A 1 255 ? 41.996 158.924 19.437 1.00 107.34 255 ARG A CA 1
ATOM 1493 C C . ARG A 1 255 ? 43.052 159.752 18.668 1.00 112.40 255 ARG A C 1
ATOM 1494 O O . ARG A 1 255 ? 44.212 159.766 19.083 1.00 107.29 255 ARG A O 1
ATOM 1496 N N . PRO A 1 256 ? 42.665 160.436 17.553 1.00 112.53 256 PRO A N 1
ATOM 1497 C CA . PRO A 1 256 ? 43.624 161.327 16.865 1.00 101.48 256 PRO A CA 1
ATOM 1498 C C . PRO A 1 256 ? 44.129 162.522 17.698 1.00 93.26 256 PRO A C 1
ATOM 1499 O O . PRO A 1 256 ? 43.455 162.965 18.637 1.00 82.97 256 PRO A O 1
ATOM 1503 N N . LEU A 1 257 ? 45.323 163.007 17.339 1.00 85.85 257 LEU A N 1
ATOM 1504 C CA . LEU A 1 257 ? 46.046 164.039 18.093 1.00 83.82 257 LEU A CA 1
ATOM 1505 C C . LEU A 1 257 ? 46.851 164.923 17.151 1.00 86.93 257 LEU A C 1
ATOM 1506 O O . LEU A 1 257 ? 47.486 164.427 16.220 1.00 95.96 257 LEU A O 1
ATOM 1511 N N . VAL A 1 258 ? 46.786 166.232 17.388 1.00 91.06 258 VAL A N 1
ATOM 1512 C CA . VAL A 1 258 ? 47.561 167.228 16.660 1.00 89.13 258 VAL A CA 1
ATOM 1513 C C . VAL A 1 258 ? 48.669 167.574 17.636 1.00 84.73 258 VAL A C 1
ATOM 1514 O O . VAL A 1 258 ? 48.374 168.150 18.684 1.00 76.07 258 VAL A O 1
ATOM 1516 N N . LEU A 1 259 ? 49.912 167.148 17.346 1.00 93.59 259 LEU A N 1
ATOM 1517 C CA . LEU A 1 259 ? 51.105 167.545 18.148 1.00 91.73 259 LEU A CA 1
ATOM 1518 C C . LEU A 1 259 ? 51.711 168.786 17.470 1.00 91.83 259 LEU A C 1
ATOM 1519 O O . LEU A 1 259 ? 51.866 168.821 16.235 1.00 77.32 259 LEU A O 1
ATOM 1521 N N . HIS A 1 260 ? 52.008 169.798 18.289 1.00 89.30 260 HIS A N 1
ATOM 1522 C CA . HIS A 1 260 ? 52.330 171.149 17.828 1.00 90.04 260 HIS A CA 1
ATOM 1523 C C . HIS A 1 260 ? 53.829 171.317 17.857 1.00 85.45 260 HIS A C 1
ATOM 1524 O O . HIS A 1 260 ? 54.452 170.944 18.847 1.00 90.32 260 HIS A O 1
ATOM 1526 N N . MET A 1 261 ? 54.414 171.885 16.799 1.00 78.14 261 MET A N 1
ATOM 1527 C CA . MET A 1 261 ? 55.873 172.025 16.714 1.00 68.05 261 MET A CA 1
ATOM 1528 C C . MET A 1 261 ? 56.471 172.472 18.021 1.00 73.70 261 MET A C 1
ATOM 1529 O O . MET A 1 261 ? 57.480 171.915 18.450 1.00 81.38 261 MET A O 1
ATOM 1534 N N . SER A 1 262 ? 55.833 173.466 18.642 1.00 82.68 262 SER A N 1
ATOM 1535 C CA . SER A 1 262 ? 56.195 173.979 19.982 1.00 86.64 262 SER A CA 1
ATOM 1536 C C . SER A 1 262 ? 56.627 172.848 20.933 1.00 81.96 262 SER A C 1
ATOM 1537 O O . SER A 1 262 ? 57.709 172.905 21.526 1.00 80.43 262 SER A O 1
ATOM 1539 N N . THR A 1 263 ? 55.777 171.827 21.033 1.00 76.15 263 THR A N 1
ATOM 1540 C CA . THR A 1 263 ? 56.027 170.635 21.835 1.00 76.60 263 THR A CA 1
ATOM 1541 C C . THR A 1 263 ? 57.261 169.865 21.397 1.00 77.28 263 THR A C 1
ATOM 1542 O O . THR A 1 263 ? 58.165 169.595 22.208 1.00 71.15 263 THR A O 1
ATOM 1546 N N . LEU A 1 264 ? 57.301 169.552 20.104 1.00 68.06 264 LEU A N 1
ATOM 1547 C CA . LEU A 1 264 ? 58.406 168.827 19.524 1.00 66.41 264 LEU A CA 1
ATOM 1548 C C . LEU A 1 264 ? 59.737 169.571 19.593 1.00 70.37 264 LEU A C 1
ATOM 1549 O O . LEU A 1 264 ? 60.785 168.914 19.478 1.00 66.88 264 LEU A O 1
ATOM 1554 N N . LEU A 1 265 ? 59.714 170.908 19.748 1.00 60.06 265 LEU A N 1
ATOM 1555 C CA . LEU A 1 265 ? 60.962 171.680 19.838 1.00 57.97 265 LEU A CA 1
ATOM 1556 C C . LEU A 1 265 ? 61.281 172.052 21.242 1.00 55.06 265 LEU A C 1
ATOM 1557 O O . LEU A 1 265 ? 62.279 172.713 21.469 1.00 54.83 265 LEU A O 1
ATOM 1562 N N . ARG A 1 266 ? 60.478 171.576 22.192 1.00 59.47 266 ARG A N 1
ATOM 1563 C CA . ARG A 1 266 ? 60.668 171.921 23.595 1.00 60.72 266 ARG A CA 1
ATOM 1564 C C . ARG A 1 266 ? 62.005 171.400 24.037 1.00 57.28 266 ARG A C 1
ATOM 1565 O O . ARG A 1 266 ? 62.330 170.267 23.731 1.00 78.70 266 ARG A O 1
ATOM 1573 N N . MET A 1 267 ? 62.785 172.244 24.707 1.00 69.66 267 MET A N 1
ATOM 1574 C CA . MET A 1 267 ? 64.134 171.929 25.251 1.00 74.17 267 MET A CA 1
ATOM 1575 C C . MET A 1 267 ? 64.010 171.340 26.690 1.00 72.11 267 MET A C 1
ATOM 1576 O O . MET A 1 267 ? 62.926 171.393 27.279 1.00 73.49 267 MET A O 1
ATOM 1581 N N . ILE A 1 268 ? 65.074 170.738 27.238 1.00 71.86 268 ILE A N 1
ATOM 1582 C CA . ILE A 1 268 ? 65.006 170.153 28.598 1.00 71.95 268 ILE A CA 1
ATOM 1583 C C . ILE A 1 268 ? 65.108 171.250 29.683 1.00 76.29 268 ILE A C 1
ATOM 1584 O O . ILE A 1 268 ? 65.948 172.144 29.606 1.00 86.54 268 ILE A O 1
ATOM 1589 N N . PRO A 1 269 ? 64.236 171.202 30.694 1.00 77.31 269 PRO A N 1
ATOM 1590 C CA . PRO A 1 269 ? 64.383 172.098 31.846 1.00 79.18 269 PRO A CA 1
ATOM 1591 C C . PRO A 1 269 ? 65.678 172.008 32.679 1.00 81.55 269 PRO A C 1
ATOM 1592 O O . PRO A 1 269 ? 66.499 171.099 32.518 1.00 81.86 269 PRO A O 1
ATOM 1596 N N . THR A 1 270 ? 65.840 172.983 33.563 1.00 88.97 270 THR A N 1
ATOM 1597 C CA . THR A 1 270 ? 66.791 172.881 34.663 1.00 90.00 270 THR A CA 1
ATOM 1598 C C . THR A 1 270 ? 66.104 172.230 35.834 1.00 93.48 270 THR A C 1
ATOM 1599 O O . THR A 1 270 ? 66.670 171.316 36.450 1.00 93.21 270 THR A O 1
ATOM 1603 N N . MET A 1 271 ? 64.911 172.738 36.163 1.00 96.55 271 MET A N 1
ATOM 1604 C CA . MET A 1 271 ? 64.107 172.193 37.259 1.00 99.13 271 MET A CA 1
ATOM 1605 C C . MET A 1 271 ? 63.264 171.069 36.696 1.00 92.89 271 MET A C 1
ATOM 1606 O O . MET A 1 271 ? 62.524 171.282 35.738 1.00 93.63 271 MET A O 1
ATOM 1608 N N . ALA A 1 272 ? 63.388 169.887 37.300 1.00 88.85 272 ALA A N 1
ATOM 1609 C CA . ALA A 1 272 ? 62.574 168.707 36.981 1.00 84.39 272 ALA A CA 1
ATOM 1610 C C . ALA A 1 272 ? 61.126 169.008 36.593 1.00 89.81 272 ALA A C 1
ATOM 1611 O O . ALA A 1 272 ? 60.571 170.036 36.970 1.00 109.13 272 ALA A O 1
ATOM 1613 N N . GLU A 1 273 ? 60.515 168.088 35.858 1.00 85.21 273 GLU A N 1
ATOM 1614 C CA . GLU A 1 273 ? 59.186 168.295 35.268 1.00 83.06 273 GLU A CA 1
ATOM 1615 C C . GLU A 1 273 ? 58.947 167.196 34.248 1.00 83.23 273 GLU A C 1
ATOM 1616 O O . GLU A 1 273 ? 59.850 166.891 33.471 1.00 87.30 273 GLU A O 1
ATOM 1618 N N . ASP A 1 274 ? 57.754 166.602 34.244 1.00 85.54 274 ASP A N 1
ATOM 1619 C CA . ASP A 1 274 ? 57.429 165.501 33.323 1.00 77.85 274 ASP A CA 1
ATOM 1620 C C . ASP A 1 274 ? 56.567 165.982 32.132 1.00 78.95 274 ASP A C 1
ATOM 1621 O O . ASP A 1 274 ? 55.557 165.339 31.757 1.00 69.72 274 ASP A O 1
ATOM 1623 N N . LYS A 1 275 ? 56.976 167.093 31.512 1.00 75.36 275 LYS A N 1
ATOM 1624 C CA . LYS A 1 275 ? 56.193 167.666 30.396 1.00 86.92 275 LYS A CA 1
ATOM 1625 C C . LYS A 1 275 ? 56.508 166.979 29.041 1.00 83.22 275 LYS A C 1
ATOM 1626 O O . LYS A 1 275 ? 57.666 166.621 28.754 1.00 85.09 275 LYS A O 1
ATOM 1628 N N . GLU A 1 276 ? 55.467 166.817 28.223 1.00 72.49 276 GLU A N 1
ATOM 1629 C CA . GLU A 1 276 ? 55.576 166.216 26.888 1.00 67.02 276 GLU A CA 1
ATOM 1630 C C . GLU A 1 276 ? 56.586 166.903 25.979 1.00 69.57 276 GLU A C 1
ATOM 1631 O O . GLU A 1 276 ? 56.378 168.030 25.569 1.00 73.40 276 GLU A O 1
ATOM 1637 N N . ARG A 1 277 ? 57.661 166.185 25.657 1.00 70.78 277 ARG A N 1
ATOM 1638 C CA . ARG A 1 277 ? 58.764 166.695 24.857 1.00 62.33 277 ARG A CA 1
ATOM 1639 C C . ARG A 1 277 ? 59.611 165.501 24.334 1.00 63.93 277 ARG A C 1
ATOM 1640 O O . ARG A 1 277 ? 59.432 164.371 24.793 1.00 65.52 277 ARG A O 1
ATOM 1648 N N . VAL A 1 278 ? 60.559 165.781 23.434 1.00 53.94 278 VAL A N 1
ATOM 1649 C CA . VAL A 1 278 ? 61.366 164.770 22.791 1.00 52.99 278 VAL A CA 1
ATOM 1650 C C . VAL A 1 278 ? 62.705 164.743 23.461 1.00 49.95 278 VAL A C 1
ATOM 1651 O O . VAL A 1 278 ? 63.338 165.759 23.548 1.00 46.40 278 VAL A O 1
ATOM 1655 N N . SER A 1 279 ? 63.168 163.546 23.817 1.00 52.78 279 SER A N 1
ATOM 1656 C CA . SER A 1 279 ? 64.331 163.396 24.655 1.00 53.12 279 SER A CA 1
ATOM 1657 C C . SER A 1 279 ? 65.563 163.792 23.878 1.00 52.51 279 SER A C 1
ATOM 1658 O O . SER A 1 279 ? 65.586 163.780 22.639 1.00 51.71 279 SER A O 1
ATOM 1661 N N . THR A 1 280 ? 66.593 164.136 24.631 1.00 53.51 280 THR A N 1
ATOM 1662 C CA . THR A 1 280 ? 67.846 164.627 24.057 1.00 60.11 280 THR A CA 1
ATOM 1663 C C . THR A 1 280 ? 68.577 163.554 23.212 1.00 60.20 280 THR A C 1
ATOM 1664 O O . THR A 1 280 ? 69.132 163.865 22.162 1.00 61.95 280 THR A O 1
ATOM 1668 N N . GLY A 1 281 ? 68.519 162.295 23.647 1.00 65.11 281 GLY A N 1
ATOM 1669 C CA . GLY A 1 281 ? 69.126 161.187 22.900 1.00 61.23 281 GLY A CA 1
ATOM 1670 C C . GLY A 1 281 ? 68.400 160.923 21.597 1.00 55.49 281 GLY A C 1
ATOM 1671 O O . GLY A 1 281 ? 69.006 160.815 20.549 1.00 55.52 281 GLY A O 1
ATOM 1672 N N . THR A 1 282 ? 67.086 160.880 21.641 1.00 49.30 282 THR A N 1
ATOM 1673 C CA . THR A 1 282 ? 66.352 160.824 20.409 1.00 55.47 282 THR A CA 1
ATOM 1674 C C . THR A 1 282 ? 66.819 161.915 19.416 1.00 62.34 282 THR A C 1
ATOM 1675 O O . THR A 1 282 ? 66.933 161.646 18.233 1.00 65.11 282 THR A O 1
ATOM 1679 N N . LYS A 1 283 ? 67.090 163.131 19.897 1.00 62.98 283 LYS A N 1
ATOM 1680 C CA . LYS A 1 283 ? 67.559 164.183 19.011 1.00 60.72 283 LYS A CA 1
ATOM 1681 C C . LYS A 1 283 ? 68.859 163.787 18.339 1.00 62.28 283 LYS A C 1
ATOM 1682 O O . LYS A 1 283 ? 68.965 163.886 17.106 1.00 64.58 283 LYS A O 1
ATOM 1688 N N . PHE A 1 284 ? 69.805 163.285 19.133 1.00 58.22 284 PHE A N 1
ATOM 1689 C CA . PHE A 1 284 ? 71.083 162.674 18.613 1.00 53.33 284 PHE A CA 1
ATOM 1690 C C . PHE A 1 284 ? 70.803 161.596 17.572 1.00 49.97 284 PHE A C 1
ATOM 1691 O O . PHE A 1 284 ? 71.367 161.648 16.519 1.00 50.52 284 PHE A O 1
ATOM 1699 N N . ALA A 1 285 ? 69.873 160.686 17.852 1.00 46.76 285 ALA A N 1
ATOM 1700 C CA . ALA A 1 285 ? 69.541 159.605 16.948 1.00 49.85 285 ALA A CA 1
ATOM 1701 C C . ALA A 1 285 ? 68.988 160.112 15.612 1.00 54.29 285 ALA A C 1
ATOM 1702 O O . ALA A 1 285 ? 69.401 159.655 14.562 1.00 57.11 285 ALA A O 1
ATOM 1704 N N . LEU A 1 286 ? 68.075 161.066 15.679 1.00 53.46 286 LEU A N 1
ATOM 1705 C CA . LEU A 1 286 ? 67.440 161.639 14.518 1.00 51.55 286 LEU A CA 1
ATOM 1706 C C . LEU A 1 286 ? 68.433 162.436 13.676 1.00 56.13 286 LEU A C 1
ATOM 1707 O O . LEU A 1 286 ? 68.334 162.484 12.441 1.00 65.82 286 LEU A O 1
ATOM 1712 N N . LYS A 1 287 ? 69.385 163.067 14.340 1.00 55.54 287 LYS A N 1
ATOM 1713 C CA . LYS A 1 287 ? 70.466 163.763 13.652 1.00 58.84 287 LYS A CA 1
ATOM 1714 C C . LYS A 1 287 ? 71.236 162.728 12.850 1.00 63.84 287 LYS A C 1
ATOM 1715 O O . LYS A 1 287 ? 71.506 162.912 11.662 1.00 61.90 287 LYS A O 1
ATOM 1718 N N . LEU A 1 288 ? 71.542 161.616 13.513 1.00 67.06 288 LEU A N 1
ATOM 1719 C CA . LEU A 1 288 ? 72.284 160.530 12.895 1.00 70.51 288 LEU A CA 1
ATOM 1720 C C . LEU A 1 288 ? 71.551 159.932 11.673 1.00 65.01 288 LEU A C 1
ATOM 1721 O O . LEU A 1 288 ? 72.159 159.749 10.617 1.00 61.74 288 LEU A O 1
ATOM 1726 N N . TRP A 1 289 ? 70.257 159.674 11.825 1.00 57.38 289 TRP A N 1
ATOM 1727 C CA . TRP A 1 289 ? 69.421 159.209 10.733 1.00 59.98 289 TRP A CA 1
ATOM 1728 C C . TRP A 1 289 ? 69.497 160.118 9.496 1.00 64.09 289 TRP A C 1
ATOM 1729 O O . TRP A 1 289 ? 69.527 159.648 8.385 1.00 65.58 289 TRP A O 1
ATOM 1740 N N . LEU A 1 290 ? 69.506 161.420 9.701 1.00 70.10 290 LEU A N 1
ATOM 1741 C CA . LEU A 1 290 ? 69.607 162.369 8.600 1.00 71.21 290 LEU A CA 1
ATOM 1742 C C . LEU A 1 290 ? 70.995 162.321 7.949 1.00 71.43 290 LEU A C 1
ATOM 1743 O O . LEU A 1 290 ? 71.110 162.431 6.728 1.00 77.79 290 LEU A O 1
ATOM 1748 N N . GLN A 1 291 ? 72.043 162.146 8.750 1.00 68.40 291 GLN A N 1
ATOM 1749 C CA . GLN A 1 291 ? 73.394 161.966 8.207 1.00 65.01 291 GLN A CA 1
ATOM 1750 C C . GLN A 1 291 ? 73.398 160.771 7.281 1.00 64.64 291 GLN A C 1
ATOM 1751 O O . GLN A 1 291 ? 73.983 160.825 6.212 1.00 73.70 291 GLN A O 1
ATOM 1753 N N . HIS A 1 292 ? 72.712 159.712 7.698 1.00 67.05 292 HIS A N 1
ATOM 1754 C CA . HIS A 1 292 ? 72.573 158.492 6.924 1.00 68.71 292 HIS A CA 1
ATOM 1755 C C . HIS A 1 292 ? 71.949 158.736 5.579 1.00 73.76 292 HIS A C 1
ATOM 1756 O O . HIS A 1 292 ? 72.449 158.242 4.587 1.00 94.78 292 HIS A O 1
ATOM 1763 N N . LEU A 1 293 ? 70.854 159.488 5.546 1.00 82.04 293 LEU A N 1
ATOM 1764 C CA . LEU A 1 293 ? 70.116 159.745 4.294 1.00 83.28 293 LEU A CA 1
ATOM 1765 C C . LEU A 1 293 ? 70.917 160.492 3.212 1.00 77.44 293 LEU A C 1
ATOM 1766 O O . LEU A 1 293 ? 71.579 161.486 3.493 1.00 76.83 293 LEU A O 1
#

Foldseek 3Di:
DAAWECLDPDIDFDAALADPQVSAPCWDWFWWWDDLNIYTHVDDDPRTDDGAIEHEDPQAASVVVCHPDGAFEKEFEFEQFLQRKTKWFQWACQDDDQHQATDGFMDGDDPSDDRVCRHQVSNCQFWVDHDDPPFKDKDWQHWYWAFVVGHPLAPDTDHTYIYTYMYIYGNHHPVRRVVSTDGDNNTTQDMFMDHLVLLVQLLVPFWGWFGPVTRIDTHGSCQANDDDDSHDDNDNYYDNVRSVRSVRSVVVD

Solvent-accessible surface area: 11332 Å² total; per-residue (Å²): 63,59,1,54,1,13,82,77,243,71,77,78,79,11,66,23,54,31,9,0,5,49,84,11,84,73,49,24,164,50,1,22,5,13,25,91,57,0,26,0,4,59,55,102,45,147,55,34,95,25,67,6,25,0,71,56,4,110,32,4,4,2,30,68,130,115,142,117,86,31,4,65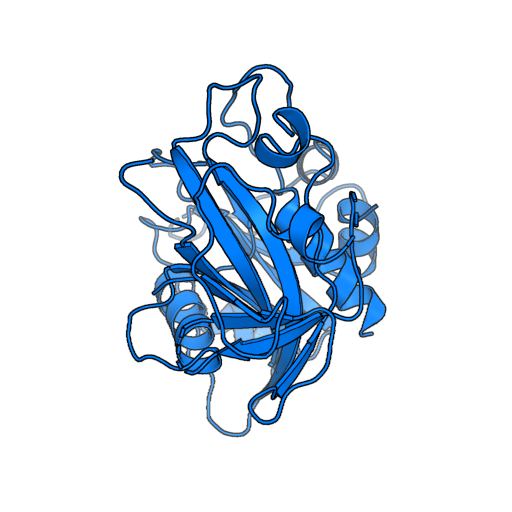,4,4,3,9,0,0,0,18,0,60,77,31,12,0,0,0,0,30,82,11,68,85,66,86,76,51,24,35,20,2,27,5,0,22,30,71,5,100,64,109,29,96,14,42,82,0,0,37,54,16,0,137,80,21,0,26,0,131,22,60,105,87,25,49,68,102,48,38,16,0,0,15,0,32,13,46,41,33,52,67,48,56,35,92,21,72,34,1,52,0,23,10,10,1,0,1,43,4,80,33,34,54,80,48,0,48,82,92,29,67,49,62,98,78,42,2,9,0,16,5,43,2,62,45,121,23,0,44,40,2,23,125,115,114,62,22,97,67,23,73,143,80,56,126,64,80,7,41,30,77,15,0,80,99,123,18,43,90,76,62,53,58,42,46,13,1,16,24,4,0,26,15,0,0,69,28,0,44,86,92,102

Organism: Homo sapiens (NCBI:txid9606)

InterPro domains:
  IPR000086 NUDIX hydrolase domain [PF00293] (94-219)
  IPR000086 NUDIX hydrolase domain [PS51462] (90-236)
  IPR015797 NUDIX hydrolase-like domain superfamily [SSF55811] (89-225)
  IPR033716 Nudix motif 17 domain [cd04694] (91-217)
  IPR050241 NAD-capped RNA hydrolase NudC subfamily [PTHR42904] (10-293)

B-factor: mean 76.26, std 15.32, range [43.84, 138.43]

Secondary structure (DSSP, 8-state):
--EEE-SSSS-EE--SSS-HHHHH--EEEEEEEEE--EEEESS--TT--EEEEEE--TT-HHHHH------EEEEEEEEE-TTS-EEEEEEPSS-SSSTTEEE-SEEE--SS--HHHHHHHHHHHHH-----TTSEEEEEEEEEEEEESSSTBTBS-SEEEEEEEEEEEESS-HHHHHHT----TTTEEEEEEE-HHHHHHHH---EE--B---B---EEHHHHTPPPPSS----SEE-HHHHHHHHHHHHH-